Protein AF-A0A1V1UXA6-F1 (afdb_monomer)

Solvent-accessible surface area (backbone atoms only — not comparable to full-atom values): 14655 Å² total; per-residue (Å²): 125,79,45,78,56,68,68,83,85,65,60,64,72,60,31,70,76,49,92,52,63,76,61,77,41,7,24,35,46,28,16,33,85,71,21,47,59,61,47,56,49,36,28,54,44,43,54,40,43,72,92,30,54,44,79,90,59,69,39,27,75,93,53,35,89,83,46,57,65,42,41,30,62,91,54,29,15,43,30,42,29,48,43,47,63,46,74,66,50,54,65,57,46,68,67,33,32,44,34,37,32,36,41,61,68,71,60,34,32,56,44,44,35,52,45,64,36,12,76,36,41,45,37,87,97,50,52,72,69,48,69,53,81,62,53,51,67,56,47,39,50,38,36,44,68,17,38,91,100,77,43,74,24,41,48,57,46,45,38,30,29,46,58,65,44,61,90,74,78,53,47,82,40,50,41,65,56,53,52,52,29,62,76,38,57,89,38,71,67,22,50,49,51,53,45,52,55,31,48,61,52,66,40,85,81,57,94,64,46,63,62,33,41,55,61,24,54,40,58,93,75,30,52,82,32,75,92,61,48,52,62,44,80,90,61,68,73,75,96,65,73,52,72,69,54,49,52,50,43,45,68,69,35,67,63,50,50,55,75,75,72,46,133

Mean predicted aligned error: 3.26 Å

pLDDT: mean 95.36, std 4.71, range [70.38, 98.81]

Sequence (263 aa):
MAIISGIKDTLDAEVAKFDQTPLRQPVLLNSVPKGGTHLLRNIVRMFVPVDQHHDRDFVQAPNMHLHLDAFNPHEPKLAAAHLLFDDQAAANVRLTRHLILVRDPYDWVLARARFMVSDAFHQDNLEHLKSGLFSADVLINMMIFGIHAKSPSLLDIFTHNAAAWLGTGVHLVRYEDILKAIQTIDSVESEAYFGDLLAACGIDRPSNWKDRVLVGSDRKLSRTARENLQLPEGITLPAALSEQQRALVDFHAPGLRALLGYA

Radius of gyration: 18.26 Å; Cα contacts (8 Å, |Δi|>4): 438; chains: 1; bounding box: 44×41×48 Å

Structure (mmCIF, N/CA/C/O backbone):
data_AF-A0A1V1UXA6-F1
#
_entry.id   AF-A0A1V1UXA6-F1
#
loop_
_atom_site.group_PDB
_atom_site.id
_atom_site.type_symbol
_atom_site.label_atom_id
_atom_site.label_alt_id
_atom_site.label_comp_id
_atom_site.label_asym_id
_atom_site.label_entity_id
_atom_site.label_seq_id
_atom_site.pdbx_PDB_ins_code
_atom_site.Cartn_x
_atom_site.Cartn_y
_atom_site.Cartn_z
_atom_site.occupancy
_atom_site.B_iso_or_equiv
_atom_site.auth_seq_id
_atom_site.auth_comp_id
_atom_site.auth_asym_id
_atom_site.auth_atom_id
_atom_site.pdbx_PDB_model_num
ATOM 1 N N . MET A 1 1 ? 8.911 11.224 18.091 1.00 70.38 1 MET A N 1
ATOM 2 C CA . MET A 1 1 ? 9.097 10.554 16.782 1.00 70.38 1 MET A CA 1
ATOM 3 C C . MET A 1 1 ? 8.622 9.121 16.937 1.00 70.38 1 MET A C 1
ATOM 5 O O . MET A 1 1 ? 8.848 8.571 18.006 1.00 70.38 1 MET A O 1
ATOM 9 N N . ALA A 1 2 ? 7.932 8.545 15.953 1.00 82.06 2 ALA A N 1
ATOM 10 C CA . ALA A 1 2 ? 7.543 7.140 16.039 1.00 82.06 2 ALA A CA 1
ATOM 11 C C . ALA A 1 2 ? 8.761 6.232 15.807 1.00 82.06 2 ALA A C 1
ATOM 13 O O . ALA A 1 2 ? 9.578 6.519 14.934 1.00 82.06 2 ALA A O 1
ATOM 14 N N . ILE A 1 3 ? 8.870 5.143 16.564 1.00 84.75 3 ILE A N 1
ATOM 15 C CA . ILE A 1 3 ? 9.881 4.097 16.372 1.00 84.75 3 ILE A CA 1
ATOM 16 C C . ILE A 1 3 ? 9.159 2.832 15.918 1.00 84.75 3 ILE A C 1
ATOM 18 O O . ILE A 1 3 ? 8.175 2.424 16.533 1.00 84.75 3 ILE A O 1
ATOM 22 N N . ILE A 1 4 ? 9.647 2.216 14.840 1.00 83.25 4 ILE A N 1
ATOM 23 C CA . ILE A 1 4 ? 9.089 0.972 14.303 1.00 83.25 4 ILE A CA 1
ATOM 24 C C . ILE A 1 4 ? 10.119 -0.147 14.468 1.00 83.25 4 ILE A C 1
ATOM 26 O O . ILE A 1 4 ? 11.205 -0.091 13.884 1.00 83.25 4 ILE A O 1
ATOM 30 N N . SER A 1 5 ? 9.776 -1.159 15.262 1.00 83.69 5 SER A N 1
ATOM 31 C CA . SER A 1 5 ? 10.588 -2.352 15.527 1.00 83.69 5 SER A CA 1
ATOM 32 C C . SER A 1 5 ? 10.065 -3.569 14.732 1.00 83.69 5 SER A C 1
ATOM 34 O O . SER A 1 5 ? 9.074 -3.482 14.008 1.00 83.69 5 SER A O 1
ATOM 36 N N . GLY A 1 6 ? 10.805 -4.687 14.728 1.00 78.69 6 GLY A N 1
ATOM 37 C CA . GLY A 1 6 ? 10.477 -5.909 13.969 1.00 78.69 6 GLY A CA 1
ATOM 38 C C . GLY A 1 6 ? 11.656 -6.473 13.166 1.00 78.69 6 GLY A C 1
ATOM 39 O O . GLY A 1 6 ? 12.771 -5.961 13.279 1.00 78.69 6 GLY A O 1
ATOM 40 N N . ILE A 1 7 ? 11.387 -7.509 12.365 1.00 82.06 7 ILE A N 1
ATOM 41 C CA . ILE A 1 7 ? 12.395 -8.312 11.648 1.00 82.06 7 ILE A CA 1
ATOM 42 C C . ILE A 1 7 ? 13.278 -7.494 10.693 1.00 82.06 7 ILE A C 1
ATOM 44 O O . ILE A 1 7 ? 12.854 -6.478 10.138 1.00 82.06 7 ILE A O 1
ATOM 48 N N . LYS A 1 8 ? 14.515 -7.965 10.504 1.00 84.75 8 LYS A N 1
ATOM 49 C CA . LYS A 1 8 ? 15.481 -7.401 9.555 1.00 84.75 8 LYS A CA 1
ATOM 50 C C . LYS A 1 8 ? 15.045 -7.706 8.117 1.00 84.75 8 LYS A C 1
ATOM 52 O O . LYS A 1 8 ? 14.646 -8.829 7.832 1.00 84.75 8 LYS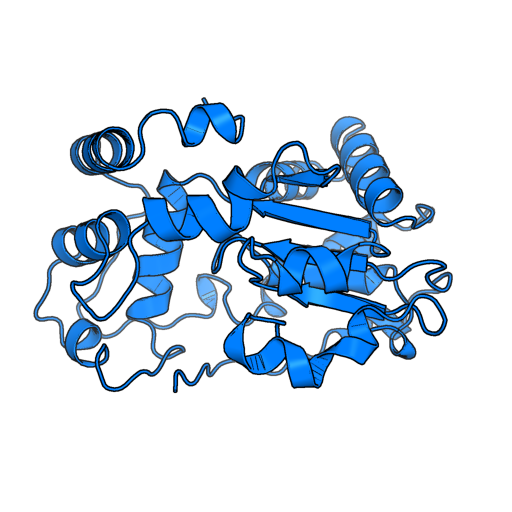 A O 1
ATOM 57 N N . ASP A 1 9 ? 15.167 -6.726 7.223 1.00 85.88 9 ASP A N 1
ATOM 58 C CA . ASP A 1 9 ? 14.991 -6.937 5.781 1.00 85.88 9 ASP A CA 1
ATOM 59 C C . ASP A 1 9 ? 16.181 -7.745 5.233 1.00 85.88 9 ASP A C 1
ATOM 61 O O . ASP A 1 9 ? 17.341 -7.369 5.421 1.00 85.88 9 ASP A O 1
ATOM 65 N N . THR A 1 10 ? 15.894 -8.887 4.608 1.00 89.94 10 THR A N 1
ATOM 66 C CA . THR A 1 10 ? 16.888 -9.797 4.014 1.00 89.94 10 THR A CA 1
ATOM 67 C C . THR A 1 10 ? 16.598 -10.096 2.543 1.00 89.94 10 THR A C 1
ATOM 69 O O . THR A 1 10 ? 17.192 -11.018 1.985 1.00 89.94 10 THR A O 1
ATOM 72 N N . LEU A 1 11 ? 15.672 -9.360 1.916 1.00 92.38 11 LEU A N 1
ATOM 73 C CA . LEU A 1 11 ? 15.175 -9.692 0.579 1.00 92.38 11 LEU A CA 1
ATOM 74 C C . LEU A 1 11 ? 16.252 -9.553 -0.509 1.00 92.38 11 LEU A C 1
ATOM 76 O O . LEU A 1 11 ? 16.203 -10.294 -1.483 1.00 92.38 11 LEU A O 1
ATOM 80 N N . ASP A 1 12 ? 17.254 -8.684 -0.339 1.00 93.69 12 ASP A N 1
ATOM 81 C CA . ASP A 1 12 ? 18.316 -8.473 -1.341 1.00 93.69 12 ASP A CA 1
ATOM 82 C C . ASP A 1 12 ? 19.058 -9.760 -1.714 1.00 93.69 12 ASP A C 1
ATOM 84 O O . ASP A 1 12 ? 19.431 -9.951 -2.869 1.00 93.69 12 ASP A O 1
ATOM 88 N N . ALA A 1 13 ? 19.230 -10.675 -0.754 1.00 92.94 13 ALA A N 1
ATOM 89 C CA . ALA A 1 13 ? 19.857 -11.970 -1.006 1.00 92.94 13 ALA A CA 1
ATOM 90 C C . ALA A 1 13 ? 19.015 -12.855 -1.940 1.00 92.94 13 ALA A C 1
ATOM 92 O O . ALA A 1 13 ? 19.567 -13.664 -2.682 1.00 92.94 13 ALA A O 1
ATOM 93 N N . GLU A 1 14 ? 17.690 -12.705 -1.914 1.00 94.88 14 GLU A N 1
ATOM 94 C CA . GLU A 1 14 ? 16.782 -13.375 -2.843 1.00 94.88 14 GLU A CA 1
ATOM 95 C C . GLU A 1 14 ? 16.735 -12.653 -4.190 1.00 94.88 14 GLU A C 1
ATOM 97 O O . GLU A 1 14 ? 16.779 -13.307 -5.228 1.00 94.88 14 GLU A O 1
ATOM 102 N N . VAL A 1 15 ? 16.713 -11.316 -4.188 1.00 94.69 15 VAL A N 1
ATOM 103 C CA . VAL A 1 15 ? 16.740 -10.492 -5.410 1.00 94.69 15 VAL A CA 1
ATOM 104 C C . VAL A 1 15 ? 17.981 -10.814 -6.241 1.00 94.69 15 VAL A C 1
ATOM 106 O O . VAL A 1 15 ? 17.862 -11.070 -7.436 1.00 94.69 15 VAL A O 1
ATOM 109 N N . ALA A 1 16 ? 19.158 -10.896 -5.617 1.00 94.06 16 ALA A N 1
ATOM 110 C CA . ALA A 1 16 ? 20.428 -11.152 -6.298 1.00 94.06 16 ALA A CA 1
ATOM 111 C C . ALA A 1 16 ? 20.510 -12.511 -7.028 1.00 94.06 16 ALA A C 1
ATOM 113 O O . ALA A 1 16 ? 21.445 -12.736 -7.793 1.00 94.06 16 ALA A O 1
ATOM 114 N N . LYS A 1 17 ? 19.552 -13.425 -6.809 1.00 95.19 17 LYS A N 1
ATOM 115 C CA . LYS A 1 17 ? 19.473 -14.719 -7.513 1.00 95.19 17 LYS A CA 1
ATOM 116 C C . LYS A 1 17 ? 18.845 -14.615 -8.900 1.00 95.19 17 LYS A C 1
ATOM 118 O O . LYS A 1 17 ? 18.842 -15.597 -9.639 1.00 95.19 17 LYS A O 1
ATOM 123 N N . PHE A 1 18 ? 18.271 -13.466 -9.234 1.00 95.75 18 PHE A N 1
ATOM 124 C CA . PHE A 1 18 ? 17.589 -13.249 -10.495 1.00 95.75 18 PHE A CA 1
ATOM 125 C C . PHE A 1 18 ? 18.322 -12.211 -11.341 1.00 95.75 18 PHE A C 1
ATOM 127 O O . PHE A 1 18 ? 18.840 -11.240 -10.806 1.00 95.75 18 PHE A O 1
ATOM 134 N N . ASP A 1 19 ? 18.278 -12.351 -12.665 1.00 93.81 19 ASP A N 1
ATOM 135 C CA . ASP A 1 19 ? 18.736 -11.290 -13.566 1.00 93.81 19 ASP A CA 1
ATOM 136 C C . ASP A 1 19 ? 17.692 -10.167 -13.622 1.00 93.81 19 ASP A C 1
ATOM 138 O O . ASP A 1 19 ? 16.499 -10.435 -13.812 1.00 93.81 19 ASP A O 1
ATOM 142 N N . GLN A 1 20 ? 18.098 -8.909 -13.461 1.00 95.50 20 GLN A N 1
ATOM 143 C CA . GLN A 1 20 ? 17.210 -7.752 -13.612 1.00 95.50 20 GLN A CA 1
ATOM 144 C C . GLN A 1 20 ? 17.684 -6.820 -14.722 1.00 95.50 20 GLN A C 1
ATOM 146 O O . GLN A 1 20 ? 18.875 -6.679 -14.987 1.00 95.50 20 GLN A O 1
ATOM 151 N N . THR A 1 21 ? 16.726 -6.143 -15.352 1.00 95.19 21 THR A N 1
ATOM 152 C CA . THR A 1 21 ? 17.019 -5.033 -16.261 1.00 95.19 21 THR A CA 1
ATOM 153 C C . THR A 1 21 ? 17.002 -3.730 -15.468 1.00 95.19 21 THR A C 1
ATOM 155 O O . THR A 1 21 ? 16.043 -3.506 -14.725 1.00 95.19 21 THR A O 1
ATOM 158 N N . PRO A 1 22 ? 18.014 -2.857 -15.619 1.00 97.56 22 PRO A N 1
ATOM 159 C CA . PRO A 1 22 ? 18.023 -1.583 -14.921 1.00 97.56 22 PRO A CA 1
ATOM 160 C C . PRO A 1 22 ? 16.819 -0.693 -15.244 1.00 97.56 22 PRO A C 1
ATOM 162 O O . PRO A 1 22 ? 16.385 -0.595 -16.397 1.00 97.56 22 PRO A O 1
ATOM 165 N N . LEU A 1 23 ? 16.319 0.007 -14.225 1.00 98.38 23 LEU A N 1
ATOM 166 C CA . LEU A 1 23 ? 15.275 1.017 -14.373 1.00 98.38 23 LEU A CA 1
ATOM 167 C C . LEU A 1 23 ? 15.754 2.158 -15.272 1.00 98.38 23 LEU A C 1
ATOM 169 O O . LEU A 1 23 ? 16.864 2.665 -15.119 1.00 98.38 23 LEU A O 1
ATOM 173 N N . ARG A 1 24 ? 14.871 2.601 -16.173 1.00 97.44 24 ARG A N 1
ATOM 174 C CA . ARG A 1 24 ? 15.104 3.748 -17.072 1.00 97.44 24 ARG A CA 1
ATOM 175 C C . ARG A 1 24 ? 14.536 5.060 -16.529 1.00 97.44 24 ARG A C 1
ATOM 177 O O . ARG A 1 24 ? 14.888 6.129 -17.012 1.00 97.44 24 ARG A O 1
ATOM 184 N N . GLN A 1 25 ? 13.626 4.970 -15.564 1.00 98.00 25 GLN A N 1
ATOM 185 C CA . GLN A 1 25 ? 12.989 6.089 -14.876 1.00 98.00 25 GLN A CA 1
ATOM 186 C C . GLN A 1 25 ? 12.798 5.706 -13.407 1.00 98.00 25 GLN A C 1
ATOM 188 O O . GLN A 1 25 ? 12.609 4.519 -13.127 1.00 98.00 25 GLN A O 1
ATOM 193 N N . PRO A 1 26 ? 12.849 6.664 -12.467 1.00 98.69 26 PRO A N 1
ATOM 194 C CA . PRO A 1 26 ? 12.578 6.364 -11.072 1.00 98.69 26 PRO A CA 1
ATOM 195 C C . PRO A 1 26 ? 11.161 5.815 -10.912 1.00 98.69 26 PRO A C 1
ATOM 197 O O . PRO A 1 26 ? 10.231 6.281 -11.576 1.00 98.69 26 PRO A O 1
ATOM 200 N N . VAL A 1 27 ? 10.994 4.853 -10.012 1.00 98.81 27 VAL A N 1
ATOM 201 C CA . VAL A 1 27 ? 9.701 4.243 -9.697 1.00 98.81 27 VAL A CA 1
ATOM 202 C C . VAL A 1 27 ? 9.353 4.579 -8.260 1.00 98.81 27 VAL A C 1
ATOM 204 O O . VAL A 1 27 ? 10.103 4.259 -7.338 1.00 98.81 27 VAL A O 1
ATOM 207 N N . LEU A 1 28 ? 8.197 5.206 -8.072 1.00 98.75 28 LEU A N 1
ATOM 208 C CA . LEU A 1 28 ? 7.661 5.547 -6.768 1.00 98.75 28 LEU A CA 1
ATOM 209 C C . LEU A 1 28 ? 6.449 4.676 -6.454 1.00 98.75 28 LEU A C 1
ATOM 211 O O . LEU A 1 28 ? 5.375 4.833 -7.036 1.00 98.75 28 LEU A O 1
ATOM 215 N N . LEU A 1 29 ? 6.615 3.809 -5.464 1.00 98.69 29 LEU A N 1
ATOM 216 C CA . LEU A 1 29 ? 5.541 3.048 -4.843 1.00 98.69 29 LEU A CA 1
ATOM 217 C C . LEU A 1 29 ? 4.987 3.858 -3.669 1.00 98.69 29 LEU A C 1
ATOM 219 O O . LEU A 1 29 ? 5.356 3.639 -2.509 1.00 98.69 29 LEU A O 1
ATOM 223 N N . ASN A 1 30 ? 4.136 4.840 -3.967 1.00 98.44 30 ASN A N 1
ATOM 224 C CA . ASN A 1 30 ? 3.436 5.583 -2.927 1.00 98.44 30 ASN A CA 1
ATOM 225 C C . ASN A 1 30 ? 2.258 4.757 -2.402 1.00 98.44 30 ASN A C 1
ATOM 227 O O . ASN A 1 30 ? 1.717 3.889 -3.087 1.00 98.44 30 ASN A O 1
ATOM 231 N N . SER A 1 31 ? 1.870 4.978 -1.154 1.00 98.25 31 SER A N 1
ATOM 232 C CA . SER A 1 31 ? 0.841 4.158 -0.529 1.00 98.25 31 SER A CA 1
ATOM 233 C C . SER A 1 31 ? 0.190 4.845 0.652 1.00 98.25 31 SER A C 1
ATOM 235 O O . SER A 1 31 ? 0.833 5.593 1.392 1.00 98.25 31 SER A O 1
ATOM 237 N N . VAL A 1 32 ? -1.067 4.496 0.902 1.00 97.94 32 VAL A N 1
ATOM 238 C CA . VAL A 1 32 ? -1.689 4.776 2.196 1.00 97.94 32 VAL A CA 1
ATOM 239 C C . VAL A 1 32 ? -0.915 4.004 3.280 1.00 97.94 32 VAL A C 1
ATOM 241 O O . VAL A 1 32 ? -0.688 2.800 3.113 1.00 97.94 32 VAL A O 1
ATOM 244 N N . PRO A 1 33 ? -0.497 4.628 4.402 1.00 95.25 33 PRO A N 1
ATOM 245 C CA . PRO A 1 33 ? 0.122 3.919 5.522 1.00 95.25 33 PRO A CA 1
ATOM 246 C C . PRO A 1 33 ? -0.688 2.695 5.934 1.00 95.25 33 PRO A C 1
ATOM 248 O O . PRO A 1 33 ? -1.880 2.812 6.166 1.00 95.25 33 PRO A O 1
ATOM 251 N N . LYS A 1 34 ? -0.060 1.516 6.042 1.00 94.56 34 LYS A N 1
ATOM 252 C CA . LYS A 1 34 ? -0.742 0.219 6.296 1.00 94.56 34 LYS A CA 1
ATOM 253 C C . LYS A 1 34 ? -1.627 -0.304 5.152 1.00 94.56 34 LYS A C 1
ATOM 255 O O . LYS A 1 34 ? -2.317 -1.306 5.328 1.00 94.56 34 LYS A O 1
ATOM 260 N N . GLY A 1 35 ? -1.514 0.280 3.961 1.00 94.81 35 GLY A N 1
ATOM 261 C CA . GLY A 1 35 ? -2.123 -0.213 2.723 1.00 94.81 35 GLY A CA 1
ATOM 262 C C . GLY A 1 35 ? -1.438 -1.444 2.115 1.00 94.81 35 GLY A C 1
ATOM 263 O O . GLY A 1 35 ? -1.916 -1.968 1.123 1.00 94.81 35 GLY A O 1
ATOM 264 N N . GLY A 1 36 ? -0.336 -1.932 2.699 1.00 94.81 36 GLY A N 1
ATOM 265 C CA . GLY A 1 36 ? 0.405 -3.095 2.189 1.00 94.81 36 GLY A CA 1
ATOM 266 C C . GLY A 1 36 ? 1.706 -2.753 1.462 1.00 94.81 36 GLY A C 1
ATOM 267 O O . GLY A 1 36 ? 2.171 -3.534 0.642 1.00 94.81 36 GLY A O 1
ATOM 268 N N . THR A 1 37 ? 2.321 -1.610 1.769 1.00 94.81 37 THR A N 1
ATOM 269 C CA . THR A 1 37 ? 3.545 -1.096 1.126 1.00 94.81 37 THR A CA 1
ATOM 270 C C . THR A 1 37 ? 4.670 -2.118 1.051 1.00 94.81 37 THR A C 1
ATOM 272 O O . THR A 1 37 ? 5.283 -2.254 0.002 1.00 94.81 37 THR A O 1
ATOM 275 N N . HIS A 1 38 ? 4.911 -2.880 2.126 1.00 94.19 38 HIS A N 1
ATOM 276 C CA . HIS A 1 38 ? 5.919 -3.944 2.123 1.00 94.19 38 HIS A CA 1
ATOM 277 C C . HIS A 1 38 ? 5.632 -5.023 1.075 1.00 94.19 38 HIS A C 1
ATOM 279 O O . HIS A 1 38 ? 6.565 -5.468 0.424 1.00 94.19 38 HIS A O 1
ATOM 285 N N . LEU A 1 39 ? 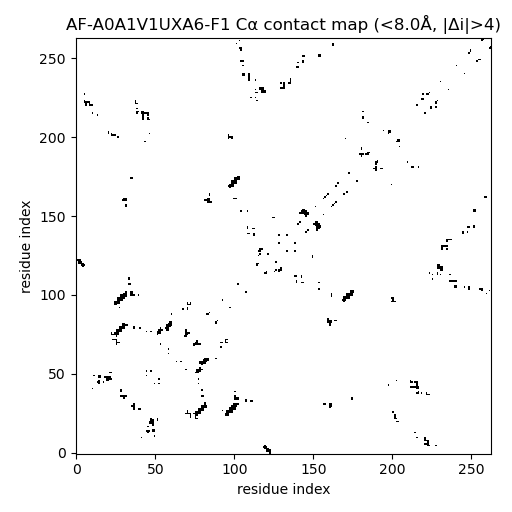4.367 -5.412 0.873 1.00 96.38 39 LEU A N 1
ATOM 286 C CA . LEU A 1 39 ? 4.001 -6.417 -0.128 1.00 96.38 39 LEU A CA 1
ATOM 287 C C . LEU A 1 39 ? 4.339 -5.921 -1.537 1.00 96.38 39 LEU A C 1
ATOM 289 O O . LEU A 1 39 ? 5.064 -6.589 -2.265 1.00 96.38 39 LEU A O 1
ATOM 293 N N . LEU A 1 40 ? 3.855 -4.729 -1.901 1.00 97.88 40 LEU A N 1
ATOM 294 C CA . LEU A 1 40 ? 4.114 -4.171 -3.228 1.00 97.88 40 LEU A CA 1
ATOM 295 C C . LEU A 1 40 ? 5.608 -3.888 -3.439 1.00 97.88 40 LEU A C 1
ATOM 297 O O . LEU A 1 40 ? 6.159 -4.280 -4.464 1.00 97.88 40 LEU A O 1
ATOM 301 N N . ARG A 1 41 ? 6.277 -3.268 -2.456 1.00 97.00 41 ARG A N 1
ATOM 302 C CA . ARG A 1 41 ? 7.723 -3.006 -2.501 1.00 97.00 41 ARG A CA 1
ATOM 303 C C . ARG A 1 41 ? 8.504 -4.293 -2.708 1.00 97.00 41 ARG A C 1
ATOM 305 O O . ARG A 1 41 ? 9.337 -4.338 -3.603 1.00 97.00 41 ARG A O 1
ATOM 312 N N . ASN A 1 42 ? 8.247 -5.322 -1.905 1.00 97.06 42 ASN A N 1
ATOM 313 C CA . ASN A 1 42 ? 9.004 -6.564 -1.984 1.00 97.06 42 ASN A CA 1
ATOM 314 C C . ASN A 1 42 ? 8.770 -7.277 -3.317 1.00 97.06 42 ASN A C 1
ATOM 316 O O . ASN A 1 42 ? 9.740 -7.721 -3.916 1.00 97.06 42 ASN A O 1
ATOM 320 N N . ILE A 1 43 ? 7.535 -7.306 -3.834 1.00 98.31 43 ILE A N 1
ATOM 321 C CA . ILE A 1 43 ? 7.264 -7.840 -5.177 1.00 98.31 43 ILE A CA 1
ATOM 322 C C . ILE A 1 43 ? 8.075 -7.085 -6.236 1.00 98.31 43 ILE A C 1
ATOM 324 O O . ILE A 1 43 ? 8.801 -7.719 -6.994 1.00 98.31 43 ILE A O 1
ATOM 328 N N . VAL A 1 44 ? 7.999 -5.751 -6.284 1.00 98.44 44 VAL A N 1
ATOM 329 C CA . VAL A 1 44 ? 8.671 -4.958 -7.333 1.00 98.44 44 VAL A CA 1
ATOM 330 C C . VAL A 1 44 ? 10.199 -5.020 -7.206 1.00 98.44 44 VAL A C 1
ATOM 332 O O . VAL A 1 44 ? 10.886 -5.087 -8.225 1.00 98.44 44 VAL A O 1
ATOM 335 N N . ARG A 1 45 ? 10.746 -5.096 -5.984 1.00 97.56 45 ARG A N 1
ATOM 336 C CA . ARG A 1 45 ? 12.189 -5.292 -5.739 1.00 97.56 45 ARG A CA 1
ATOM 337 C C . ARG A 1 45 ? 12.743 -6.535 -6.430 1.00 97.56 45 ARG A C 1
ATOM 339 O O . ARG A 1 45 ? 13.873 -6.493 -6.898 1.00 97.56 45 ARG A O 1
ATOM 346 N N . MET A 1 46 ? 11.952 -7.599 -6.587 1.00 98.12 46 MET A N 1
ATOM 347 C CA . MET A 1 46 ? 12.386 -8.817 -7.291 1.00 98.12 46 MET A CA 1
ATOM 348 C C . MET A 1 46 ? 12.670 -8.606 -8.788 1.00 98.12 46 MET A C 1
ATOM 350 O O . MET A 1 46 ? 13.260 -9.475 -9.437 1.00 98.12 46 MET A O 1
ATOM 354 N N . PHE A 1 47 ? 12.262 -7.465 -9.347 1.00 98.38 47 PHE A N 1
ATOM 355 C CA . PHE A 1 47 ? 12.431 -7.112 -10.756 1.00 98.38 47 PHE A CA 1
ATOM 356 C C . PHE A 1 47 ? 13.418 -5.963 -10.992 1.00 98.38 47 PHE A C 1
ATOM 358 O O . PHE A 1 47 ? 13.702 -5.648 -12.144 1.00 98.38 47 PHE A O 1
ATOM 365 N N . VAL A 1 48 ? 13.954 -5.358 -9.930 1.00 98.19 48 VAL A N 1
ATOM 366 C CA . VAL A 1 48 ? 14.865 -4.207 -10.003 1.00 98.19 48 VAL A CA 1
ATOM 367 C C . VAL A 1 48 ? 16.238 -4.603 -9.447 1.00 98.19 48 VAL A C 1
ATOM 369 O O . VAL A 1 48 ? 16.272 -5.263 -8.408 1.00 98.19 48 VAL A O 1
ATOM 372 N N . PRO A 1 49 ? 17.361 -4.219 -10.085 1.00 97.38 49 PRO A N 1
ATOM 373 C CA . PRO A 1 49 ? 18.695 -4.438 -9.525 1.00 97.38 49 PRO A CA 1
ATOM 374 C C . PRO A 1 49 ? 18.838 -3.879 -8.102 1.00 97.38 49 PRO A C 1
ATOM 376 O O . PRO A 1 49 ? 18.320 -2.804 -7.801 1.00 97.38 49 PRO A O 1
ATOM 379 N N . VAL A 1 50 ? 19.559 -4.591 -7.230 1.00 96.88 50 VAL A N 1
ATOM 380 C CA . VAL A 1 50 ? 19.726 -4.219 -5.808 1.00 96.88 50 VAL A CA 1
ATOM 381 C C . VAL A 1 50 ? 20.335 -2.819 -5.641 1.00 96.88 50 VAL A C 1
ATOM 383 O O . VAL A 1 50 ? 19.923 -2.056 -4.773 1.00 96.88 50 VAL A O 1
ATOM 386 N N . ASP A 1 51 ? 21.272 -2.427 -6.503 1.00 96.50 51 ASP A N 1
ATOM 387 C CA . ASP A 1 51 ? 21.914 -1.104 -6.486 1.00 96.50 51 ASP A CA 1
ATOM 388 C C . ASP A 1 51 ? 20.974 0.053 -6.884 1.00 96.50 51 ASP A C 1
ATOM 390 O O . ASP A 1 51 ? 21.282 1.229 -6.649 1.00 96.50 51 ASP A O 1
ATOM 394 N N . GLN A 1 52 ? 19.802 -0.265 -7.442 1.00 97.81 52 GLN A N 1
ATOM 395 C CA . GLN A 1 52 ? 18.731 0.684 -7.737 1.00 97.81 52 GLN A CA 1
ATOM 396 C C . GLN A 1 52 ? 17.621 0.703 -6.676 1.00 97.81 52 GLN A C 1
ATOM 398 O O . GLN A 1 52 ? 16.631 1.412 -6.853 1.00 97.81 52 GLN A O 1
ATOM 403 N N . HIS A 1 53 ? 17.748 -0.021 -5.561 1.00 97.69 53 HIS A N 1
ATOM 404 C CA . HIS A 1 53 ? 16.782 0.070 -4.461 1.00 97.69 53 HIS A CA 1
ATOM 405 C C . HIS A 1 53 ? 17.100 1.272 -3.563 1.00 97.69 53 HIS A C 1
ATOM 407 O O . HIS A 1 53 ? 18.235 1.473 -3.130 1.00 97.69 53 HIS A O 1
ATOM 413 N N . HIS A 1 54 ? 16.088 2.085 -3.259 1.00 97.00 54 HIS A N 1
ATOM 414 C CA . HIS A 1 54 ? 16.180 3.138 -2.249 1.00 97.00 54 HIS A CA 1
ATOM 415 C C . HIS A 1 54 ? 15.612 2.638 -0.919 1.00 97.00 54 HIS A C 1
ATOM 417 O O . HIS A 1 54 ? 14.428 2.801 -0.624 1.00 97.00 54 HIS A O 1
ATOM 423 N N . ASP A 1 55 ? 16.481 2.037 -0.108 1.00 90.62 55 ASP A N 1
ATOM 424 C CA . ASP A 1 55 ? 16.083 1.276 1.085 1.00 90.62 55 ASP A CA 1
ATOM 425 C C . ASP A 1 55 ? 16.365 1.984 2.418 1.00 90.62 55 ASP A C 1
ATOM 427 O O . ASP A 1 55 ? 16.240 1.384 3.486 1.00 90.62 55 ASP A O 1
ATOM 431 N N . ARG A 1 56 ? 16.732 3.275 2.379 1.00 89.69 56 ARG A N 1
ATOM 432 C CA . ARG A 1 56 ? 17.067 4.046 3.591 1.00 89.69 56 ARG A CA 1
ATOM 433 C C . ARG A 1 56 ? 15.867 4.216 4.527 1.00 89.69 56 ARG A C 1
ATOM 435 O O . ARG A 1 56 ? 16.014 4.034 5.730 1.00 89.69 56 ARG A O 1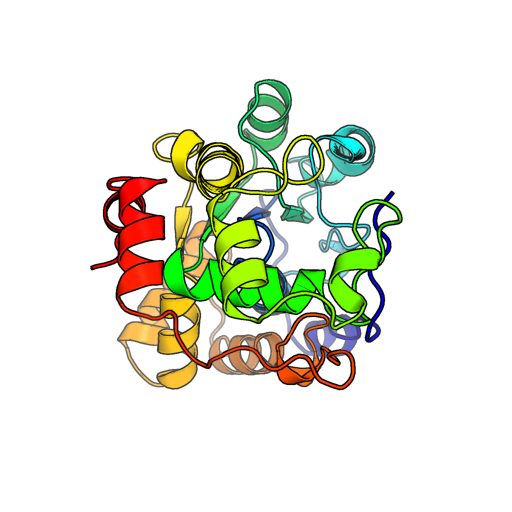
ATOM 442 N N . ASP A 1 57 ? 14.713 4.595 3.980 1.00 90.12 57 ASP A N 1
ATOM 443 C CA . ASP A 1 57 ? 13.445 4.752 4.702 1.00 90.12 57 ASP A CA 1
ATOM 444 C C . ASP A 1 57 ? 12.284 4.861 3.696 1.00 90.12 57 ASP A C 1
ATOM 446 O O . ASP A 1 57 ? 12.502 5.096 2.502 1.00 90.12 57 ASP A O 1
ATOM 450 N N . PHE A 1 58 ? 11.045 4.756 4.176 1.00 94.06 58 PHE A N 1
ATOM 451 C CA . PHE A 1 58 ? 9.891 5.219 3.414 1.00 94.06 58 PHE A CA 1
ATOM 452 C C . PHE A 1 58 ? 9.883 6.744 3.346 1.00 94.06 58 PHE A C 1
ATOM 454 O O . PHE A 1 58 ? 9.928 7.433 4.371 1.00 94.06 58 PHE A O 1
ATOM 461 N N . VAL A 1 59 ? 9.766 7.271 2.128 1.00 96.88 59 VAL A N 1
ATOM 462 C CA . VAL A 1 59 ? 9.720 8.716 1.904 1.00 96.88 59 VAL A CA 1
ATOM 463 C C . VAL A 1 59 ? 8.374 9.272 2.373 1.00 96.88 59 VAL A C 1
ATOM 465 O O . VAL A 1 59 ? 7.305 8.766 2.026 1.00 96.88 59 VAL A O 1
ATOM 468 N N . GLN A 1 60 ? 8.426 10.312 3.191 1.00 95.81 60 GLN A N 1
ATOM 469 C CA . GLN A 1 60 ? 7.304 10.983 3.839 1.00 95.81 60 GLN A CA 1
ATOM 470 C C . GLN A 1 60 ? 7.547 12.493 3.814 1.00 95.81 60 GLN A C 1
ATOM 472 O O . GLN A 1 60 ? 8.688 12.938 3.715 1.00 95.81 60 GLN A O 1
ATOM 477 N N . ALA A 1 61 ? 6.498 13.303 3.967 1.00 93.75 61 ALA A N 1
ATOM 478 C CA . ALA A 1 61 ? 6.646 14.761 3.948 1.00 93.75 61 ALA A CA 1
ATOM 479 C C . ALA A 1 61 ? 7.742 15.284 4.917 1.00 93.75 61 ALA A C 1
ATOM 481 O O . ALA A 1 61 ? 8.580 16.074 4.480 1.00 93.75 61 ALA A O 1
ATOM 482 N N . PRO A 1 62 ? 7.861 14.797 6.175 1.00 93.31 62 PRO A N 1
ATOM 483 C CA . PRO A 1 62 ? 8.887 15.294 7.098 1.00 93.31 62 PRO A CA 1
ATOM 484 C C . PRO A 1 62 ? 10.335 14.945 6.714 1.00 93.31 62 PRO A C 1
ATOM 486 O O . PRO A 1 62 ? 11.246 15.689 7.072 1.00 93.31 62 PRO A O 1
ATOM 489 N N . ASN A 1 63 ? 10.570 13.827 6.014 1.00 95.12 63 ASN A N 1
ATOM 490 C CA . ASN A 1 63 ? 11.917 13.350 5.665 1.00 95.12 63 ASN A CA 1
ATOM 491 C C . ASN A 1 63 ? 12.252 13.496 4.167 1.00 95.12 63 ASN A C 1
ATOM 493 O O . ASN A 1 63 ? 13.378 13.208 3.777 1.00 95.12 63 ASN A O 1
ATOM 497 N N . MET A 1 64 ? 11.328 13.980 3.326 1.00 95.69 64 MET A N 1
ATOM 498 C CA . MET A 1 64 ? 11.484 14.019 1.862 1.00 95.69 64 MET A CA 1
ATOM 499 C C . MET A 1 64 ? 12.765 14.722 1.394 1.00 95.69 64 MET A C 1
ATOM 501 O O . MET A 1 64 ? 13.415 14.259 0.460 1.00 95.69 64 MET A O 1
ATOM 505 N N . HIS A 1 65 ? 13.170 15.797 2.073 1.00 95.00 65 HIS A N 1
ATOM 506 C CA . HIS A 1 65 ? 14.399 16.536 1.771 1.00 95.00 65 HIS A CA 1
ATOM 507 C C . HIS A 1 65 ? 15.682 15.682 1.876 1.00 95.00 65 HIS A C 1
ATOM 509 O O . HIS A 1 65 ? 16.685 16.020 1.255 1.00 95.00 65 HIS A O 1
ATOM 515 N N . LEU A 1 66 ? 15.650 14.565 2.612 1.00 96.75 66 LEU A N 1
ATOM 516 C CA . LEU A 1 66 ? 16.757 13.606 2.756 1.00 96.75 66 LEU A CA 1
ATOM 517 C C . LEU A 1 66 ? 16.763 12.512 1.669 1.00 96.75 66 LEU A C 1
ATOM 519 O O . LEU A 1 66 ? 17.652 11.653 1.651 1.00 96.75 66 LEU A O 1
ATOM 523 N N . HIS A 1 67 ? 15.751 12.502 0.797 1.00 97.25 67 HIS A N 1
ATOM 524 C CA . HIS A 1 67 ? 15.484 11.423 -0.159 1.00 97.25 67 HIS A CA 1
ATOM 525 C C . HIS A 1 67 ? 15.227 11.925 -1.588 1.00 97.25 67 HIS A C 1
ATOM 527 O O . HIS A 1 67 ? 14.673 11.193 -2.401 1.00 97.25 67 HIS A O 1
ATOM 533 N N . LEU A 1 68 ? 15.611 13.163 -1.918 1.00 96.62 68 LEU A N 1
ATOM 534 C CA . LEU A 1 68 ? 15.404 13.725 -3.262 1.00 96.62 68 LEU A CA 1
ATOM 535 C C . LEU A 1 68 ? 16.171 12.962 -4.357 1.00 96.62 68 LEU A C 1
ATOM 537 O O . LEU A 1 68 ? 15.738 12.939 -5.508 1.00 96.62 68 LEU A O 1
ATOM 541 N N . ASP A 1 69 ? 17.274 12.302 -3.999 1.00 96.81 69 ASP A N 1
ATOM 542 C CA . ASP A 1 69 ? 18.034 11.407 -4.876 1.00 96.81 69 ASP A CA 1
ATOM 543 C C . ASP A 1 69 ? 17.195 10.226 -5.382 1.00 96.81 69 ASP A C 1
ATOM 545 O O . ASP A 1 69 ? 17.377 9.797 -6.519 1.00 96.81 69 ASP A O 1
ATOM 549 N N . ALA A 1 70 ? 16.208 9.769 -4.605 1.00 97.31 70 ALA A N 1
ATOM 550 C CA . ALA A 1 70 ? 15.305 8.688 -4.997 1.00 97.31 70 ALA A CA 1
ATOM 551 C C . ALA A 1 70 ? 14.440 9.023 -6.229 1.00 97.31 70 ALA A C 1
ATOM 553 O O . ALA A 1 70 ? 13.896 8.124 -6.870 1.00 97.31 70 ALA A O 1
ATOM 554 N N . PHE A 1 71 ? 14.304 10.312 -6.562 1.00 97.56 71 PHE A N 1
ATOM 555 C CA . PHE A 1 71 ? 13.489 10.813 -7.672 1.00 97.56 71 PHE A CA 1
ATOM 556 C C . PHE A 1 71 ? 14.329 11.337 -8.845 1.00 97.56 71 PHE A C 1
ATOM 558 O O . PHE A 1 71 ? 13.784 11.905 -9.794 1.00 97.56 71 PHE A O 1
ATOM 565 N N . ASN A 1 72 ? 15.653 11.161 -8.800 1.00 97.56 72 ASN A N 1
ATOM 566 C CA . ASN A 1 72 ? 16.562 11.663 -9.823 1.00 97.56 72 ASN A CA 1
ATOM 567 C C . ASN A 1 72 ? 16.447 10.848 -11.130 1.00 97.56 72 ASN A C 1
ATOM 569 O O . ASN A 1 72 ? 16.814 9.673 -11.146 1.00 97.56 72 ASN A O 1
ATOM 573 N N . PRO A 1 73 ? 16.020 11.440 -12.263 1.00 97.38 73 PRO A N 1
ATOM 574 C CA . PRO A 1 73 ? 15.903 10.714 -13.530 1.00 97.38 73 PRO A CA 1
ATOM 575 C C . PRO A 1 73 ? 17.249 10.256 -14.110 1.00 97.38 73 PRO A C 1
ATOM 57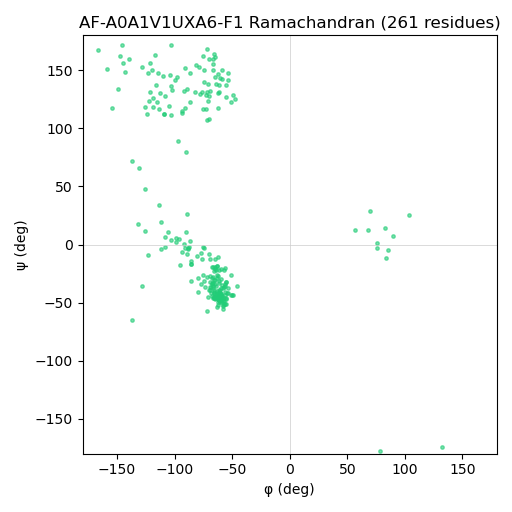7 O O . PRO A 1 73 ? 17.268 9.365 -14.955 1.00 97.38 73 PRO A O 1
ATOM 580 N N . HIS A 1 74 ? 18.365 10.851 -13.680 1.00 97.62 74 HIS A N 1
ATOM 581 C CA . HIS A 1 74 ? 19.709 10.469 -14.123 1.00 97.62 74 HIS A CA 1
ATOM 582 C C . HIS A 1 74 ? 20.302 9.310 -13.317 1.00 97.62 74 HIS A C 1
ATOM 584 O O . HIS A 1 74 ? 21.277 8.707 -13.755 1.00 97.62 74 HIS A O 1
ATOM 590 N N . GLU A 1 75 ? 19.703 8.980 -12.172 1.00 97.69 75 GLU A N 1
ATOM 591 C CA . GLU A 1 75 ? 20.059 7.814 -11.369 1.00 97.69 75 GLU A CA 1
ATOM 592 C C . GLU A 1 75 ? 18.778 7.115 -10.881 1.00 97.69 75 GLU A C 1
ATOM 594 O O . GLU A 1 75 ? 18.420 7.220 -9.708 1.00 97.69 75 GLU A O 1
ATOM 599 N N . PRO A 1 76 ? 18.037 6.433 -11.776 1.00 98.31 76 PRO A N 1
ATOM 600 C CA . PRO A 1 76 ? 16.751 5.839 -11.435 1.00 98.31 76 PRO A CA 1
ATOM 601 C C . PRO A 1 76 ? 16.830 4.880 -10.247 1.00 98.31 76 PRO A C 1
ATOM 603 O O . PRO A 1 76 ? 17.606 3.919 -10.269 1.00 98.31 76 PRO A O 1
ATOM 606 N N . LYS A 1 77 ? 15.980 5.118 -9.244 1.00 98.62 77 LYS A N 1
ATOM 607 C CA . LYS A 1 77 ? 15.786 4.237 -8.090 1.00 98.62 77 LYS A CA 1
ATOM 608 C C . LYS A 1 77 ? 14.336 3.766 -7.980 1.00 98.62 77 LYS A C 1
ATOM 610 O O . LYS A 1 77 ? 13.410 4.430 -8.449 1.00 98.62 77 LYS A O 1
ATOM 615 N N . LEU A 1 78 ? 14.151 2.630 -7.318 1.00 98.69 78 LEU A N 1
ATOM 616 C CA . LEU A 1 78 ? 12.878 2.168 -6.783 1.00 98.69 78 LEU A CA 1
ATOM 617 C C . LEU A 1 78 ? 12.736 2.669 -5.345 1.00 98.69 78 LEU A C 1
ATOM 619 O O . LEU A 1 78 ? 13.512 2.268 -4.481 1.00 98.69 78 LEU A O 1
ATOM 623 N N . ALA A 1 79 ? 11.726 3.491 -5.079 1.00 98.31 79 ALA A N 1
ATOM 624 C CA . ALA A 1 79 ? 11.449 4.022 -3.750 1.00 98.31 79 ALA A CA 1
ATOM 625 C C . ALA A 1 79 ? 10.030 3.687 -3.293 1.00 98.31 79 ALA A C 1
ATOM 627 O O . ALA A 1 79 ? 9.092 3.638 -4.089 1.00 98.31 79 ALA A O 1
ATOM 628 N N . ALA A 1 80 ? 9.864 3.497 -1.986 1.00 97.94 80 ALA A N 1
ATOM 629 C CA . ALA A 1 80 ? 8.562 3.357 -1.349 1.00 97.94 80 ALA A CA 1
ATOM 630 C C . ALA A 1 80 ? 8.257 4.582 -0.485 1.00 97.94 80 ALA A C 1
ATOM 632 O O . ALA A 1 80 ? 9.155 5.166 0.125 1.00 97.94 80 ALA A O 1
ATOM 633 N N . ALA A 1 81 ? 6.985 4.972 -0.435 1.00 97.81 81 ALA A N 1
ATOM 634 C CA . ALA A 1 81 ? 6.578 6.209 0.211 1.00 97.81 81 ALA A CA 1
ATOM 635 C C . ALA A 1 81 ? 5.187 6.151 0.854 1.00 97.81 81 ALA A C 1
ATOM 637 O O . ALA A 1 81 ? 4.337 5.316 0.522 1.00 97.81 81 ALA A O 1
ATOM 638 N N . HIS A 1 82 ? 4.977 7.114 1.750 1.00 97.56 82 HIS A N 1
ATOM 639 C CA . HIS A 1 82 ? 3.683 7.557 2.264 1.00 97.56 82 HIS A CA 1
ATOM 640 C C . HIS A 1 82 ? 3.547 9.072 2.070 1.00 97.56 82 HIS A C 1
ATOM 642 O O . HIS A 1 82 ? 3.218 9.812 3.001 1.00 97.56 82 HIS A O 1
ATOM 648 N N . LEU A 1 83 ? 3.865 9.549 0.866 1.00 97.56 83 LEU A N 1
ATOM 649 C CA . LEU A 1 83 ? 3.792 10.963 0.529 1.00 97.56 83 LEU A CA 1
ATOM 650 C C . LEU A 1 83 ? 2.337 11.422 0.484 1.00 97.56 83 LEU A C 1
ATOM 652 O O . LEU A 1 83 ? 1.472 10.786 -0.130 1.00 97.56 83 LEU A O 1
ATOM 656 N N . LEU A 1 84 ? 2.101 12.543 1.155 1.00 97.81 84 LEU A N 1
ATOM 657 C CA . LEU A 1 84 ? 0.874 13.310 1.046 1.00 97.81 84 LEU A CA 1
ATOM 658 C C . LEU A 1 84 ? 0.883 14.049 -0.293 1.00 97.81 84 LEU A C 1
ATOM 660 O O . LEU A 1 84 ? 1.944 14.386 -0.812 1.00 97.81 84 LEU A O 1
ATOM 664 N N . PHE A 1 85 ? -0.295 14.290 -0.852 1.00 98.12 85 PHE A N 1
ATOM 665 C CA . PHE A 1 85 ? -0.458 15.237 -1.939 1.00 98.12 85 PHE A CA 1
ATOM 666 C C . PHE A 1 85 ? -0.261 16.647 -1.384 1.00 98.12 85 PHE A C 1
ATOM 668 O O . PHE A 1 85 ? -1.109 17.158 -0.648 1.00 98.12 85 PHE A O 1
ATOM 675 N N . ASP A 1 86 ? 0.865 17.246 -1.743 1.00 96.31 86 ASP A N 1
ATOM 676 C CA . ASP A 1 86 ? 1.210 18.640 -1.505 1.00 96.31 86 ASP A CA 1
ATOM 677 C C . ASP A 1 86 ? 2.056 19.168 -2.677 1.00 96.31 86 ASP A C 1
ATOM 679 O O . ASP A 1 86 ? 2.426 18.424 -3.594 1.00 96.31 86 ASP A O 1
ATOM 683 N N . ASP A 1 87 ? 2.312 20.472 -2.684 1.00 96.50 87 ASP A N 1
ATOM 684 C CA . ASP A 1 87 ? 3.035 21.166 -3.748 1.00 96.50 87 ASP A CA 1
ATOM 685 C C . ASP A 1 87 ? 4.467 20.639 -3.929 1.00 96.50 87 ASP A C 1
ATOM 687 O O . ASP A 1 87 ? 4.915 20.422 -5.060 1.00 96.50 87 ASP A O 1
ATOM 691 N N . GLN A 1 88 ? 5.172 20.378 -2.828 1.00 96.38 88 GLN A N 1
ATOM 692 C CA . GLN A 1 88 ? 6.544 19.880 -2.863 1.00 96.38 88 GLN A CA 1
ATOM 693 C C . GLN A 1 88 ? 6.606 18.431 -3.343 1.00 96.38 88 GLN A C 1
ATOM 695 O O . GLN A 1 88 ? 7.430 18.100 -4.198 1.00 96.38 88 GLN A O 1
ATOM 700 N N . ALA A 1 89 ? 5.734 17.567 -2.829 1.00 97.56 89 ALA A N 1
ATOM 701 C CA . ALA A 1 89 ? 5.637 16.175 -3.234 1.00 97.56 89 ALA A CA 1
ATOM 702 C C . ALA A 1 89 ? 5.327 16.090 -4.730 1.00 97.56 89 ALA A C 1
ATOM 704 O O . ALA A 1 89 ? 6.064 15.429 -5.461 1.00 97.56 89 ALA A O 1
ATOM 705 N N . ALA A 1 90 ? 4.315 16.822 -5.209 1.00 97.38 90 ALA A N 1
ATOM 706 C CA . ALA A 1 90 ? 3.951 16.845 -6.623 1.00 97.38 90 ALA A CA 1
ATOM 707 C C . ALA A 1 90 ? 5.110 17.327 -7.516 1.00 97.38 90 ALA A C 1
ATOM 709 O O . ALA A 1 90 ? 5.394 16.715 -8.549 1.00 97.38 90 ALA A O 1
ATOM 710 N N . ALA A 1 91 ? 5.831 18.377 -7.109 1.00 97.38 91 ALA A N 1
ATOM 711 C CA . ALA A 1 91 ? 6.978 18.886 -7.859 1.00 97.38 91 ALA A CA 1
ATOM 712 C C . ALA A 1 91 ? 8.153 17.892 -7.904 1.00 97.38 91 ALA A C 1
ATOM 714 O O . ALA A 1 91 ? 8.781 17.715 -8.957 1.00 97.38 91 ALA A O 1
ATOM 715 N N . ASN A 1 92 ? 8.449 17.235 -6.781 1.00 97.62 92 ASN A N 1
ATOM 716 C CA . ASN A 1 92 ? 9.598 16.340 -6.645 1.00 97.62 92 ASN A CA 1
ATOM 717 C C . ASN A 1 92 ? 9.399 15.012 -7.382 1.00 97.62 92 ASN A C 1
ATOM 719 O O . ASN A 1 92 ? 10.343 14.509 -7.988 1.00 97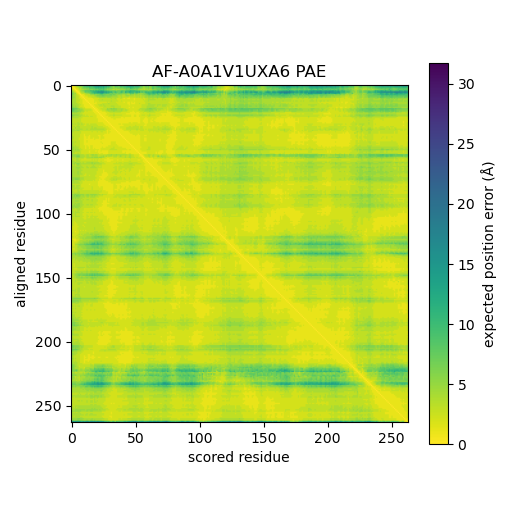.62 92 ASN A O 1
ATOM 723 N N . VAL A 1 93 ? 8.176 14.472 -7.398 1.00 97.56 93 VAL A N 1
ATOM 724 C CA . VAL A 1 93 ? 7.901 13.149 -7.988 1.00 97.56 93 VAL A CA 1
ATOM 725 C C . VAL A 1 93 ? 7.491 13.204 -9.465 1.00 97.56 93 VAL A C 1
ATOM 727 O O . VAL A 1 93 ? 7.263 12.162 -10.077 1.00 97.56 93 VAL A O 1
ATOM 730 N N . ARG A 1 94 ? 7.435 14.399 -10.075 1.00 96.56 94 ARG A N 1
ATOM 731 C CA . ARG A 1 94 ? 6.886 14.638 -11.428 1.00 96.56 94 ARG A CA 1
ATOM 732 C C . ARG A 1 94 ? 7.523 13.826 -12.566 1.00 96.56 94 ARG A C 1
ATOM 734 O O . ARG A 1 94 ? 6.931 13.708 -13.631 1.00 96.56 94 ARG A O 1
ATOM 741 N N . LEU A 1 95 ? 8.750 13.334 -12.377 1.00 97.25 95 LEU A N 1
ATOM 742 C CA . LEU A 1 95 ? 9.484 12.532 -13.369 1.00 97.25 95 LEU A CA 1
ATOM 743 C C . LEU A 1 95 ? 9.496 11.033 -13.038 1.00 97.25 95 LEU A C 1
ATOM 745 O O . LEU A 1 95 ? 10.153 10.256 -13.732 1.00 97.25 95 LEU A O 1
ATOM 749 N N . THR A 1 96 ? 8.801 10.630 -11.977 1.00 98.25 96 THR A N 1
ATOM 750 C CA . THR A 1 96 ? 8.734 9.237 -11.536 1.00 98.25 96 THR A CA 1
ATOM 751 C C . THR A 1 96 ? 7.555 8.510 -12.172 1.00 98.25 96 THR A C 1
ATOM 753 O O . THR A 1 96 ? 6.515 9.100 -12.469 1.00 98.25 96 THR A O 1
ATOM 756 N N . ARG A 1 97 ? 7.694 7.197 -12.344 1.00 98.62 97 ARG A N 1
ATOM 757 C CA . ARG A 1 97 ? 6.551 6.299 -12.507 1.00 98.62 97 ARG A CA 1
ATOM 758 C C . ARG A 1 97 ? 5.858 6.187 -11.157 1.00 98.62 97 ARG A C 1
ATOM 760 O O . ARG A 1 97 ? 6.399 5.578 -10.237 1.00 98.62 97 ARG A O 1
ATOM 767 N N . HIS A 1 98 ? 4.696 6.819 -11.033 1.00 98.62 98 HIS A N 1
ATOM 768 C CA . HIS A 1 98 ? 4.019 6.989 -9.752 1.00 98.62 98 HIS A CA 1
ATOM 769 C C . HIS A 1 98 ? 2.852 6.015 -9.610 1.00 98.62 98 HIS A C 1
ATOM 771 O O . HIS A 1 98 ? 1.831 6.128 -10.290 1.00 98.62 98 HIS A O 1
ATOM 777 N N . LEU A 1 99 ? 3.012 5.057 -8.701 1.00 98.81 99 LEU A N 1
ATOM 778 C CA . LEU A 1 99 ? 1.972 4.119 -8.306 1.00 98.81 99 LEU A CA 1
ATOM 779 C C . LEU A 1 99 ? 1.417 4.513 -6.938 1.00 98.81 99 LEU A C 1
ATOM 781 O O . LEU A 1 99 ? 2.160 4.986 -6.073 1.00 98.81 99 LEU A O 1
ATOM 785 N N . ILE A 1 100 ? 0.121 4.282 -6.734 1.00 98.50 100 ILE A N 1
ATOM 786 C CA . ILE A 1 100 ? -0.544 4.490 -5.447 1.00 98.50 100 ILE A CA 1
ATOM 787 C C . ILE A 1 100 ? -1.222 3.211 -5.006 1.00 98.50 100 ILE A C 1
ATOM 789 O O . ILE A 1 100 ? -2.215 2.789 -5.591 1.00 98.50 100 ILE A O 1
ATOM 793 N N . LEU A 1 101 ? -0.700 2.627 -3.933 1.00 98.75 101 LEU A N 1
ATOM 794 C CA . LEU A 1 101 ? -1.303 1.486 -3.270 1.00 98.75 101 LEU A CA 1
ATOM 795 C C . LEU A 1 101 ? -2.330 1.934 -2.231 1.00 98.75 101 LEU A C 1
ATOM 797 O O . LEU A 1 101 ? -2.006 2.624 -1.255 1.00 98.75 101 LEU A O 1
ATOM 801 N N . VAL A 1 102 ? -3.552 1.446 -2.402 1.00 98.69 102 VAL A N 1
ATOM 802 C CA . VAL A 1 102 ? -4.639 1.551 -1.431 1.00 98.69 102 VAL A CA 1
ATOM 803 C C . VAL A 1 102 ? -5.059 0.168 -0.948 1.00 98.69 102 VAL A C 1
ATOM 805 O O . VAL A 1 102 ? -4.762 -0.850 -1.565 1.00 98.69 102 VAL A O 1
ATOM 808 N N . ARG A 1 103 ? -5.781 0.144 0.164 1.00 98.38 103 ARG A N 1
ATOM 809 C CA . ARG A 1 103 ? -6.431 -1.037 0.736 1.00 98.38 103 ARG A CA 1
ATOM 810 C C . ARG A 1 103 ? -7.889 -0.689 0.995 1.00 98.38 103 ARG A C 1
ATOM 812 O O . ARG A 1 103 ? -8.152 0.499 1.214 1.00 98.38 103 ARG A O 1
ATOM 819 N N . ASP A 1 104 ? -8.801 -1.663 0.985 1.00 98.56 104 ASP A N 1
ATOM 820 C CA . ASP A 1 104 ? -10.206 -1.392 1.318 1.00 98.56 104 ASP A CA 1
ATOM 821 C C . ASP A 1 104 ? -10.260 -0.628 2.657 1.00 98.56 104 ASP A C 1
ATOM 823 O O . ASP A 1 104 ? -9.707 -1.117 3.651 1.00 98.56 104 ASP A O 1
ATOM 827 N N . PRO A 1 105 ? -10.872 0.573 2.706 1.00 98.56 105 PRO A N 1
ATOM 828 C CA . PRO A 1 105 ? -11.035 1.346 3.932 1.00 98.56 105 PRO A CA 1
ATOM 829 C C . PRO A 1 105 ? -11.524 0.521 5.128 1.00 98.56 105 PRO A C 1
ATOM 831 O O . PRO A 1 105 ? -11.046 0.739 6.242 1.00 98.56 105 PRO A O 1
ATOM 834 N N . TYR A 1 106 ? -12.400 -0.467 4.922 1.00 98.50 106 TYR A N 1
ATOM 835 C CA . TYR A 1 106 ? -12.863 -1.337 6.005 1.00 98.50 106 TYR A CA 1
ATOM 836 C C . TYR A 1 106 ? -11.744 -2.216 6.585 1.00 98.50 106 TYR A C 1
ATOM 838 O O . TYR A 1 106 ? -11.573 -2.295 7.804 1.00 98.50 106 TYR A O 1
ATOM 846 N N . ASP A 1 107 ? -10.938 -2.845 5.733 1.00 97.94 107 ASP A N 1
ATOM 847 C CA . ASP A 1 107 ? -9.824 -3.691 6.173 1.00 97.94 107 ASP A CA 1
ATOM 848 C C . ASP A 1 107 ? -8.642 -2.864 6.687 1.00 97.94 107 ASP A C 1
ATOM 850 O O . ASP A 1 107 ? -7.906 -3.275 7.595 1.00 97.94 107 ASP A O 1
ATOM 854 N N . TRP A 1 108 ? -8.464 -1.675 6.120 1.00 98.25 108 TRP A N 1
ATOM 855 C CA . TRP A 1 108 ? -7.437 -0.731 6.516 1.00 98.25 108 TRP A CA 1
ATOM 856 C C . TRP A 1 108 ? -7.594 -0.282 7.972 1.00 98.25 108 TRP A C 1
ATOM 858 O O . TRP A 1 108 ? -6.600 -0.242 8.701 1.00 98.25 108 TRP A O 1
ATOM 868 N N . VAL A 1 109 ? -8.825 -0.027 8.432 1.00 98.38 109 VAL A N 1
ATOM 869 C CA . VAL A 1 109 ? -9.118 0.335 9.832 1.00 98.38 109 VAL A CA 1
ATOM 870 C C . VAL A 1 109 ? -8.564 -0.717 10.796 1.00 98.38 109 VAL A C 1
ATOM 872 O O . VAL A 1 109 ? -7.875 -0.381 11.761 1.00 98.38 109 VAL A O 1
ATOM 875 N N . LEU A 1 110 ? -8.786 -2.002 10.505 1.00 97.81 110 LEU A N 1
ATOM 876 C CA . LEU A 1 110 ? -8.280 -3.109 11.323 1.00 97.81 110 LEU A CA 1
ATOM 877 C C . LEU A 1 110 ? -6.760 -3.259 11.236 1.00 97.81 110 LEU A C 1
ATOM 879 O O . LEU A 1 110 ? -6.110 -3.615 12.224 1.00 97.81 110 LEU A O 1
ATOM 883 N N . ALA A 1 111 ? -6.178 -3.017 10.061 1.00 96.31 111 ALA A N 1
ATOM 884 C CA . ALA A 1 111 ? -4.731 -3.043 9.875 1.00 96.31 111 ALA A CA 1
ATOM 885 C C . ALA A 1 111 ? -4.044 -1.941 10.691 1.00 96.31 111 ALA A C 1
ATOM 887 O O . ALA A 1 111 ? -3.047 -2.201 11.371 1.00 96.31 111 ALA A O 1
ATOM 888 N N . ARG A 1 112 ? -4.609 -0.730 10.669 1.00 95.94 112 ARG A N 1
ATOM 889 C CA . ARG A 1 112 ? -4.122 0.412 11.439 1.00 95.94 112 ARG A CA 1
ATOM 890 C C . ARG A 1 112 ? -4.290 0.196 12.938 1.00 95.94 112 ARG A C 1
ATOM 892 O O . ARG A 1 112 ? -3.315 0.387 13.660 1.00 95.94 112 ARG A O 1
ATOM 899 N N . ALA A 1 113 ? -5.459 -0.272 13.387 1.00 96.38 113 ALA A N 1
ATOM 900 C CA . ALA A 1 113 ? -5.716 -0.570 14.798 1.00 96.38 113 ALA A CA 1
ATOM 901 C C . ALA A 1 113 ? -4.668 -1.547 15.338 1.00 96.38 113 ALA A C 1
ATOM 903 O O . ALA A 1 113 ? -3.990 -1.259 16.321 1.00 96.38 113 ALA A O 1
ATOM 904 N N . ARG A 1 114 ? -4.469 -2.664 14.626 1.00 95.69 114 ARG A N 1
ATOM 905 C CA . ARG A 1 114 ? -3.492 -3.695 14.992 1.00 95.69 114 ARG A CA 1
ATOM 906 C C . ARG A 1 114 ? -2.078 -3.145 15.074 1.00 95.69 114 ARG A C 1
ATOM 908 O O . ARG A 1 114 ? -1.368 -3.458 16.016 1.00 95.69 114 ARG A O 1
ATOM 915 N N . PHE A 1 115 ? -1.677 -2.328 14.105 1.00 94.12 115 PHE A N 1
ATOM 916 C CA . PHE A 1 115 ? -0.348 -1.733 14.114 1.00 94.12 115 PHE A CA 1
ATOM 917 C C . PHE A 1 115 ? -0.163 -0.756 15.282 1.00 94.12 115 PHE A C 1
ATOM 919 O O . PHE A 1 115 ? 0.848 -0.838 15.970 1.00 94.12 115 PHE A O 1
ATOM 926 N N . MET A 1 116 ? -1.136 0.122 15.548 1.00 93.19 116 MET A N 1
ATOM 927 C CA . MET A 1 116 ? -1.016 1.134 16.606 1.00 93.19 116 MET A CA 1
ATOM 928 C C . MET A 1 116 ? -0.932 0.536 18.012 1.00 93.19 116 MET A C 1
ATOM 930 O O . MET A 1 116 ? -0.267 1.117 18.866 1.00 93.19 116 MET A O 1
ATOM 934 N N . VAL A 1 117 ? -1.566 -0.616 18.249 1.00 94.62 117 VAL A N 1
ATOM 935 C CA . VAL A 1 117 ? -1.478 -1.306 19.545 1.00 94.62 117 VAL A CA 1
ATOM 936 C C . VAL A 1 117 ? -0.383 -2.371 19.615 1.00 94.62 117 VAL A C 1
ATOM 938 O O . VAL A 1 117 ? -0.154 -2.908 20.691 1.00 94.62 117 VAL A O 1
ATOM 941 N N . SER A 1 118 ? 0.293 -2.687 18.509 1.00 93.19 118 SER A N 1
ATOM 942 C CA . SER A 1 118 ? 1.342 -3.714 18.505 1.00 93.19 118 SER A CA 1
ATOM 943 C C . SER A 1 118 ? 2.606 -3.289 19.254 1.00 93.19 118 SER A C 1
ATOM 945 O O . SER A 1 118 ? 2.893 -2.100 19.419 1.00 93.19 118 SER A O 1
ATOM 947 N N . ASP A 1 119 ? 3.402 -4.278 19.647 1.00 90.19 119 ASP A N 1
ATOM 948 C CA . ASP A 1 119 ? 4.771 -4.098 20.142 1.00 90.19 119 ASP A CA 1
ATOM 949 C C . ASP A 1 119 ? 5.726 -3.501 19.092 1.00 90.19 119 ASP A C 1
ATOM 951 O O . ASP A 1 119 ? 6.757 -2.934 19.439 1.00 90.19 119 ASP A O 1
ATOM 955 N N . ALA A 1 120 ? 5.366 -3.573 17.809 1.00 88.31 120 ALA A N 1
ATOM 956 C CA . ALA A 1 120 ? 6.172 -3.072 16.705 1.00 88.31 120 ALA A CA 1
ATOM 957 C C . ALA A 1 120 ? 6.149 -1.542 16.541 1.00 88.31 120 ALA A C 1
ATOM 959 O O . ALA A 1 120 ? 6.931 -1.006 15.755 1.00 88.31 120 ALA A O 1
ATOM 960 N N . PHE A 1 121 ? 5.241 -0.824 17.208 1.00 91.38 121 PHE A N 1
ATOM 961 C CA . PHE A 1 121 ? 5.044 0.615 17.013 1.00 91.38 121 PHE A CA 1
ATOM 962 C C . PHE A 1 121 ? 5.146 1.369 18.329 1.00 91.38 121 PHE A C 1
ATOM 964 O O . PHE A 1 121 ? 4.305 1.165 19.195 1.00 91.38 121 PHE A O 1
ATOM 971 N N . HIS A 1 122 ? 6.105 2.285 18.460 1.00 90.56 122 HIS A N 1
ATOM 972 C CA . HIS A 1 122 ? 6.265 3.100 19.661 1.00 90.56 122 HIS A CA 1
ATOM 973 C C . HIS A 1 122 ? 6.119 4.586 19.382 1.00 90.56 122 HIS A C 1
ATOM 975 O O . HIS A 1 122 ? 6.827 5.137 18.536 1.00 90.56 122 HIS A O 1
ATOM 981 N N . GLN A 1 123 ? 5.228 5.243 20.118 1.00 91.31 123 GLN A N 1
ATOM 982 C CA . GLN A 1 123 ? 5.063 6.692 20.068 1.00 91.31 123 GLN A CA 1
ATOM 983 C C . GLN A 1 123 ? 4.481 7.191 21.394 1.00 91.31 123 GLN A C 1
ATOM 985 O O . GLN A 1 123 ? 3.350 6.851 21.737 1.00 91.31 123 GLN A O 1
ATOM 990 N N . ASP A 1 124 ? 5.226 8.035 22.113 1.00 89.12 124 ASP A N 1
ATOM 991 C CA . ASP A 1 124 ? 4.935 8.419 23.506 1.00 89.12 124 ASP A CA 1
ATOM 992 C C . ASP A 1 124 ? 3.485 8.869 23.747 1.00 89.12 124 ASP A C 1
ATOM 994 O O . ASP A 1 124 ? 2.835 8.447 24.701 1.00 89.12 124 ASP A O 1
ATOM 998 N N . ASN A 1 125 ? 2.922 9.686 22.850 1.00 90.56 125 ASN A N 1
ATOM 999 C CA . ASN A 1 125 ? 1.557 10.201 22.995 1.00 90.56 125 ASN A CA 1
ATOM 1000 C C . ASN A 1 125 ? 0.450 9.170 22.675 1.00 90.56 125 ASN A C 1
ATOM 1002 O O . ASN A 1 125 ? -0.734 9.494 22.830 1.00 90.56 125 ASN A O 1
ATOM 1006 N N . LEU A 1 126 ? 0.815 7.951 22.261 1.00 93.88 126 LEU A N 1
ATOM 1007 C CA . LEU A 1 126 ? -0.069 6.848 21.869 1.00 93.88 126 LEU A CA 1
ATOM 1008 C C . LEU A 1 126 ? 0.155 5.551 22.668 1.00 93.88 126 LEU A C 1
ATOM 1010 O O . LEU A 1 126 ? -0.695 4.670 22.592 1.00 93.88 126 LEU A O 1
ATOM 1014 N N . GLU A 1 127 ? 1.207 5.437 23.490 1.00 93.19 127 GLU A N 1
ATOM 1015 C CA . GLU A 1 127 ? 1.498 4.202 24.252 1.00 93.19 127 GLU A CA 1
ATOM 1016 C C . GLU A 1 127 ? 0.335 3.740 25.143 1.00 93.19 127 GLU A C 1
ATOM 1018 O O . GLU A 1 127 ? 0.056 2.549 25.246 1.00 93.19 127 GLU A O 1
ATOM 1023 N N . HIS A 1 128 ? -0.416 4.675 25.727 1.00 92.56 128 HIS A N 1
ATOM 1024 C CA . HIS A 1 128 ? -1.601 4.378 26.540 1.00 92.56 128 HIS A CA 1
ATOM 1025 C C . HIS A 1 128 ? -2.684 3.550 25.820 1.00 92.56 128 HIS A C 1
ATOM 1027 O O . HIS A 1 128 ? -3.484 2.904 26.496 1.00 92.56 128 HIS A O 1
ATOM 1033 N N . LEU A 1 129 ? -2.715 3.509 24.481 1.00 94.00 129 LEU A N 1
ATOM 1034 C CA . LEU A 1 129 ? -3.645 2.652 23.731 1.00 94.00 129 LEU A CA 1
ATOM 1035 C C . LEU A 1 129 ? -3.377 1.155 23.954 1.00 94.00 129 LEU A C 1
ATOM 1037 O O . LEU A 1 129 ? -4.273 0.337 23.767 1.00 94.00 129 LEU A O 1
ATOM 1041 N N . LYS A 1 130 ? -2.161 0.802 24.387 1.00 93.81 130 LYS A N 1
ATOM 1042 C CA . LYS A 1 130 ? -1.715 -0.574 24.652 1.00 93.81 130 LYS A CA 1
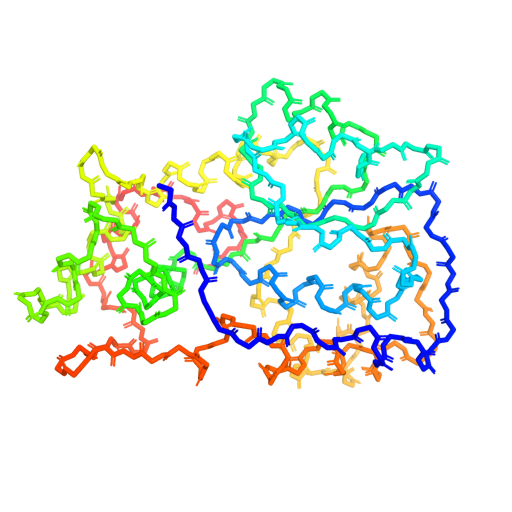ATOM 1043 C C . LYS A 1 130 ? -2.010 -1.056 26.072 1.00 93.81 130 LYS A C 1
ATOM 1045 O O . LYS A 1 130 ? -1.723 -2.197 26.402 1.00 93.81 130 LYS A O 1
ATOM 1050 N N . SER A 1 131 ? -2.569 -0.193 26.919 1.00 90.44 131 SER A N 1
ATOM 1051 C CA . SER A 1 131 ? -2.790 -0.452 28.350 1.00 90.44 131 SER A CA 1
ATOM 1052 C C . SER A 1 131 ? -3.872 -1.493 28.665 1.00 90.44 131 SER A C 1
ATOM 1054 O O . SER A 1 131 ? -4.064 -1.824 29.830 1.00 90.44 131 SER A O 1
ATOM 1056 N N . GLY A 1 132 ? -4.633 -1.951 27.665 1.00 86.81 132 GLY A N 1
ATOM 1057 C CA . GLY A 1 132 ? -5.815 -2.797 27.866 1.00 86.81 132 GLY A CA 1
ATOM 1058 C C . GLY A 1 132 ? -7.053 -2.044 28.376 1.00 86.81 132 GLY A C 1
ATOM 1059 O O . GLY A 1 132 ? -8.098 -2.656 28.563 1.00 86.81 132 GLY A O 1
ATOM 1060 N N . LEU A 1 133 ? -6.973 -0.718 28.569 1.00 90.94 133 LEU A N 1
ATOM 1061 C CA . LEU A 1 133 ? -8.097 0.102 29.051 1.00 90.94 133 LEU A CA 1
ATOM 1062 C C . LEU A 1 133 ? -9.239 0.249 28.036 1.00 90.94 133 LEU A C 1
ATOM 1064 O O . LEU A 1 133 ? -10.382 0.489 28.421 1.00 90.94 133 LEU A O 1
ATOM 1068 N N . PHE A 1 134 ? -8.936 0.161 26.742 1.00 94.06 134 PHE A N 1
ATOM 1069 C CA . PHE A 1 134 ? -9.895 0.408 25.669 1.00 94.06 134 PHE A CA 1
ATOM 1070 C C . PHE A 1 134 ? -10.369 -0.905 25.055 1.00 94.06 134 PHE A C 1
ATOM 1072 O O . PHE A 1 134 ? -9.562 -1.782 24.747 1.00 94.06 134 PHE A O 1
ATOM 1079 N N . SER A 1 135 ? -11.677 -1.020 24.817 1.00 94.56 135 SER A N 1
ATOM 1080 C CA . SER A 1 135 ? -12.215 -2.142 24.052 1.00 94.56 135 SER A CA 1
ATOM 1081 C C . SER A 1 135 ? -11.752 -2.085 22.592 1.00 94.56 135 SER A C 1
ATOM 1083 O O . SER A 1 135 ? -11.400 -1.023 22.067 1.00 94.56 135 SER A O 1
ATOM 1085 N N . ALA A 1 136 ? -11.810 -3.230 21.908 1.00 95.19 136 ALA A N 1
ATOM 1086 C CA . ALA A 1 136 ? -11.523 -3.316 20.479 1.00 95.19 136 ALA A CA 1
ATOM 1087 C C . ALA A 1 136 ? -12.361 -2.323 19.660 1.00 95.19 136 ALA A C 1
ATOM 1089 O O . ALA A 1 136 ? -11.828 -1.654 18.780 1.00 95.19 136 ALA A O 1
ATOM 1090 N N . ASP A 1 137 ? -13.644 -2.171 19.994 1.00 97.00 137 ASP A N 1
ATOM 1091 C CA . ASP A 1 137 ? -14.546 -1.260 19.288 1.00 97.00 137 ASP A CA 1
ATOM 1092 C C . ASP A 1 137 ? -14.154 0.209 19.461 1.00 97.00 137 ASP A C 1
ATOM 1094 O O . ASP A 1 137 ? -14.200 0.976 18.499 1.00 97.00 137 ASP A O 1
ATOM 1098 N N . VAL A 1 138 ? -13.710 0.601 20.660 1.00 96.69 138 VAL A N 1
ATOM 1099 C CA . VAL A 1 138 ? -13.214 1.962 20.913 1.00 96.69 138 VAL A CA 1
ATOM 1100 C C . VAL A 1 138 ? -11.944 2.223 20.105 1.00 96.69 138 VAL A C 1
ATOM 1102 O O . VAL A 1 138 ? -11.846 3.256 19.441 1.00 96.69 138 VAL A O 1
ATOM 1105 N N . LEU A 1 139 ? -11.001 1.277 20.102 1.00 96.94 139 LEU A N 1
ATOM 1106 C CA . LEU A 1 139 ? -9.767 1.381 19.317 1.00 96.94 139 LEU A CA 1
ATOM 1107 C C . LEU A 1 139 ? -10.054 1.470 17.813 1.00 96.94 139 LEU A C 1
ATOM 1109 O O . LEU A 1 139 ? -9.453 2.286 17.118 1.00 96.94 139 LEU A O 1
ATOM 1113 N N . ILE A 1 140 ? -10.996 0.671 17.310 1.00 98.25 140 ILE A N 1
ATOM 1114 C CA . ILE A 1 140 ? -11.440 0.708 15.913 1.00 98.25 140 ILE A CA 1
ATOM 1115 C C . ILE A 1 140 ? -12.040 2.073 15.572 1.00 98.25 140 ILE A C 1
ATOM 1117 O O . ILE A 1 140 ? -11.642 2.682 14.580 1.00 98.25 140 ILE A O 1
ATOM 1121 N N . ASN A 1 141 ? -12.929 2.608 16.410 1.00 98.44 141 ASN A N 1
ATOM 1122 C CA . ASN A 1 141 ? -13.526 3.921 16.168 1.00 98.44 141 ASN A CA 1
ATOM 1123 C C . ASN A 1 141 ? -12.476 5.045 16.194 1.00 98.44 141 ASN A C 1
ATOM 1125 O O . ASN A 1 141 ? -12.542 5.956 15.370 1.00 98.44 141 ASN A O 1
ATOM 1129 N N . MET A 1 142 ? -11.456 4.950 17.055 1.00 97.94 142 MET A N 1
ATOM 1130 C CA . MET A 1 142 ? -10.301 5.860 17.027 1.00 97.94 142 MET A CA 1
ATOM 1131 C C . MET A 1 142 ? -9.509 5.777 15.710 1.00 97.94 142 MET A C 1
ATOM 1133 O O . MET A 1 142 ? -8.873 6.752 15.319 1.00 97.94 142 MET A O 1
ATOM 1137 N N . MET A 1 143 ? -9.528 4.646 14.998 1.00 97.44 143 MET A N 1
ATOM 1138 C CA . MET A 1 143 ? -8.880 4.529 13.683 1.00 97.44 143 MET A CA 1
ATOM 1139 C C . MET A 1 143 ? -9.718 5.124 12.552 1.00 97.44 143 MET A C 1
ATOM 1141 O O . MET A 1 143 ? -9.146 5.585 11.561 1.00 97.44 143 MET A O 1
ATOM 1145 N N . ILE A 1 144 ? -11.045 5.122 12.706 1.00 98.56 144 ILE A N 1
ATOM 1146 C CA . ILE A 1 144 ? -11.993 5.742 11.772 1.00 98.56 144 ILE A CA 1
ATOM 1147 C C . ILE A 1 144 ? -11.906 7.268 11.898 1.00 98.56 144 ILE A C 1
ATOM 1149 O O . ILE A 1 144 ? -11.571 7.957 10.936 1.00 98.56 144 ILE A O 1
ATOM 1153 N N . PHE A 1 145 ? -12.133 7.794 13.103 1.00 98.56 145 PHE A N 1
ATOM 1154 C CA . PHE A 1 145 ? -12.238 9.237 13.357 1.00 98.56 145 PHE A CA 1
ATOM 1155 C C . PHE A 1 145 ? -10.902 9.912 13.681 1.00 98.56 145 PHE A C 1
ATOM 1157 O O . PHE A 1 145 ? -10.822 11.137 13.747 1.00 98.56 145 PHE A O 1
ATOM 1164 N N . GLY A 1 146 ? -9.838 9.130 13.859 1.00 97.25 146 GLY A N 1
ATOM 1165 C CA . GLY A 1 146 ? -8.569 9.629 14.365 1.00 97.25 146 GLY A CA 1
ATOM 1166 C C . GLY A 1 146 ? -8.599 9.829 15.879 1.00 97.25 146 GLY A C 1
ATOM 1167 O O . GLY A 1 146 ? -9.578 9.550 16.574 1.00 97.25 146 GLY A O 1
ATOM 1168 N N . ILE A 1 147 ? -7.483 10.327 16.401 1.00 96.44 147 ILE A N 1
ATOM 1169 C CA . ILE A 1 147 ? -7.345 10.677 17.812 1.00 96.44 147 ILE A CA 1
ATOM 1170 C C . ILE A 1 147 ? -7.056 12.164 17.851 1.00 96.44 147 ILE A C 1
ATOM 1172 O O . ILE A 1 147 ? -6.037 12.611 17.319 1.00 96.44 147 ILE A O 1
ATOM 1176 N N . HIS A 1 148 ? -7.955 12.919 18.477 1.00 93.31 148 HIS A N 1
ATOM 1177 C CA . HIS A 1 148 ? -7.900 14.375 18.504 1.00 93.31 148 HIS A CA 1
ATOM 1178 C C . HIS A 1 148 ? -6.495 14.889 18.860 1.00 93.31 148 HIS A C 1
ATOM 1180 O O . HIS A 1 148 ? -5.918 14.483 19.871 1.00 93.31 148 HIS A O 1
ATOM 1186 N N . ALA A 1 149 ? -5.942 15.744 17.994 1.00 91.38 149 ALA A N 1
ATOM 1187 C CA . ALA A 1 149 ? -4.602 16.332 18.096 1.00 91.38 149 ALA A CA 1
ATOM 1188 C C . ALA A 1 149 ? -3.418 15.337 18.190 1.00 91.38 149 ALA A C 1
ATOM 1190 O O . ALA A 1 149 ? -2.299 15.741 18.503 1.00 91.38 149 ALA A O 1
ATOM 1191 N N . LYS A 1 150 ? -3.630 14.040 17.924 1.00 93.31 150 LYS A N 1
ATOM 1192 C CA . LYS A 1 150 ? -2.591 12.998 18.042 1.00 93.31 150 LYS A CA 1
ATOM 1193 C C . LYS A 1 150 ? -2.436 12.131 16.799 1.00 93.31 150 LYS A C 1
ATOM 1195 O O . LYS A 1 150 ? -1.324 11.698 16.506 1.00 93.31 150 LYS A O 1
ATOM 1200 N N . SER A 1 151 ? -3.530 11.828 16.102 1.00 93.94 151 SER A N 1
ATOM 1201 C CA . SER A 1 151 ? -3.513 10.969 14.919 1.00 93.94 151 SER A CA 1
ATOM 1202 C C . SER A 1 151 ? -4.609 11.383 13.935 1.00 93.94 151 SER A C 1
ATOM 1204 O O . SER A 1 151 ? -5.744 11.576 14.375 1.00 93.94 151 SER A O 1
ATOM 1206 N N . PRO A 1 152 ? -4.307 11.497 12.631 1.00 96.25 152 PRO A N 1
ATOM 1207 C CA . PRO A 1 152 ? -5.283 11.911 11.624 1.00 96.25 152 PRO A CA 1
ATOM 1208 C C . PRO A 1 152 ? -6.398 10.878 11.450 1.00 96.25 152 PRO A C 1
ATOM 1210 O O . PRO A 1 152 ? -6.206 9.682 11.722 1.00 96.25 152 PRO A O 1
ATOM 1213 N N . SER A 1 153 ? -7.553 11.334 10.974 1.00 98.00 153 SER A N 1
ATOM 1214 C CA . SER A 1 153 ? -8.683 10.451 10.697 1.00 98.00 153 SER A CA 1
ATOM 1215 C C . SER A 1 153 ? -8.439 9.578 9.462 1.00 98.00 153 SER A C 1
ATOM 1217 O O . SER A 1 153 ? -7.485 9.790 8.707 1.00 98.00 153 SER A O 1
ATOM 1219 N N . LEU A 1 154 ? -9.291 8.570 9.255 1.00 98.25 154 LEU A N 1
ATOM 1220 C CA . LEU A 1 154 ? -9.301 7.791 8.016 1.00 98.25 154 LEU A CA 1
ATOM 1221 C C . LEU A 1 154 ? -9.469 8.708 6.803 1.00 98.25 154 LEU A C 1
ATOM 1223 O O . LEU A 1 154 ? -8.713 8.581 5.842 1.00 98.25 154 LEU A O 1
ATOM 1227 N N . LEU A 1 155 ? -10.424 9.644 6.873 1.00 98.38 155 LEU A N 1
ATOM 1228 C CA . LEU A 1 155 ? -10.705 10.579 5.788 1.00 98.38 155 LEU A CA 1
ATOM 1229 C C . LEU A 1 155 ? -9.465 11.405 5.435 1.00 98.38 155 LEU A C 1
ATOM 1231 O O . LEU A 1 155 ? -9.105 11.458 4.264 1.00 98.38 155 LEU A O 1
ATOM 1235 N N . ASP A 1 156 ? -8.782 11.990 6.421 1.00 98.12 156 ASP A N 1
ATOM 1236 C CA . ASP A 1 156 ? -7.606 12.837 6.164 1.00 98.12 156 ASP A CA 1
ATOM 1237 C C . ASP A 1 156 ? -6.476 12.039 5.507 1.00 98.12 156 ASP A C 1
ATOM 1239 O O . ASP A 1 156 ? -5.878 12.479 4.523 1.00 98.12 156 ASP A O 1
ATOM 1243 N N . ILE A 1 157 ? -6.210 10.831 6.017 1.00 98.19 157 ILE A N 1
ATOM 1244 C CA . ILE A 1 157 ? -5.172 9.958 5.464 1.00 98.19 157 ILE A CA 1
ATOM 1245 C C . ILE A 1 157 ? -5.497 9.584 4.022 1.00 98.19 157 ILE A C 1
ATOM 1247 O O . ILE A 1 157 ? -4.662 9.770 3.141 1.00 98.19 157 ILE A O 1
ATOM 1251 N N . PHE A 1 158 ? -6.696 9.073 3.748 1.00 98.69 158 PHE A N 1
ATOM 1252 C CA . PHE A 1 158 ? -7.040 8.673 2.385 1.00 98.69 158 PHE A CA 1
ATOM 1253 C C . PHE A 1 158 ? -7.141 9.867 1.438 1.00 98.69 158 PHE A C 1
ATOM 1255 O O . PHE A 1 158 ? -6.760 9.732 0.276 1.00 98.69 158 PHE A O 1
ATOM 1262 N N . THR A 1 159 ? -7.583 11.030 1.923 1.00 98.44 159 THR A N 1
ATOM 1263 C CA . THR A 1 159 ? -7.634 12.261 1.128 1.00 98.44 159 THR A CA 1
ATOM 1264 C C . THR A 1 159 ? -6.251 12.603 0.599 1.00 98.44 159 THR A C 1
ATOM 1266 O O . THR A 1 159 ? -6.062 12.697 -0.611 1.00 98.44 159 THR A O 1
ATOM 1269 N N . HIS A 1 160 ? -5.264 12.717 1.487 1.00 98.25 160 HIS A N 1
ATOM 1270 C CA . HIS A 1 160 ? -3.944 13.199 1.098 1.00 98.25 160 HIS A CA 1
ATOM 1271 C C . HIS A 1 160 ? -3.017 12.101 0.565 1.00 98.25 160 HIS A C 1
ATOM 1273 O O . HIS A 1 160 ? -2.201 12.380 -0.306 1.00 98.25 160 HIS A O 1
ATOM 1279 N N . ASN A 1 161 ? -3.116 10.853 1.027 1.00 98.38 161 ASN A N 1
ATOM 1280 C CA . ASN A 1 161 ? -2.254 9.771 0.533 1.00 98.38 161 ASN A CA 1
ATOM 1281 C C . ASN A 1 161 ? -2.779 9.085 -0.736 1.00 98.38 161 ASN A C 1
ATOM 1283 O O . ASN A 1 161 ? -2.000 8.393 -1.390 1.00 98.38 161 ASN A O 1
ATOM 1287 N N . ALA A 1 162 ? -4.061 9.244 -1.087 1.00 98.31 162 ALA A N 1
ATOM 1288 C CA . ALA A 1 162 ? -4.646 8.569 -2.245 1.00 98.31 162 ALA A CA 1
ATOM 1289 C C . ALA A 1 162 ? -5.559 9.467 -3.088 1.00 98.31 162 ALA A C 1
ATOM 1291 O O . ALA A 1 162 ? -5.227 9.742 -4.236 1.00 98.31 162 ALA A O 1
ATOM 1292 N N . ALA A 1 163 ? -6.690 9.927 -2.549 1.00 98.44 163 ALA A N 1
ATOM 1293 C CA . ALA A 1 163 ? -7.747 10.555 -3.344 1.00 98.44 163 ALA A CA 1
ATOM 1294 C C . ALA A 1 163 ? -7.266 11.803 -4.101 1.00 98.44 163 ALA A C 1
ATOM 1296 O O . ALA A 1 163 ? -7.551 11.938 -5.286 1.00 98.44 163 ALA A O 1
ATOM 1297 N N . ALA A 1 164 ? -6.489 12.672 -3.450 1.00 98.38 164 ALA A N 1
ATOM 1298 C CA . ALA A 1 164 ? -5.969 13.902 -4.050 1.00 98.38 164 ALA A CA 1
ATOM 1299 C C . ALA A 1 164 ? -4.945 13.664 -5.175 1.00 98.38 164 ALA A C 1
ATOM 1301 O O . ALA A 1 164 ? -4.727 14.545 -6.001 1.00 98.38 164 ALA A O 1
ATOM 1302 N N . TRP A 1 165 ? -4.341 12.477 -5.237 1.00 98.50 165 TRP A N 1
ATOM 1303 C CA . TRP A 1 165 ? -3.462 12.085 -6.338 1.00 98.50 165 TRP A CA 1
ATOM 1304 C C . TRP A 1 165 ? -4.218 11.490 -7.534 1.00 98.50 165 TRP A C 1
ATOM 1306 O O . TRP A 1 165 ? -3.660 11.359 -8.624 1.00 98.50 165 TRP A O 1
ATOM 1316 N N . LEU A 1 166 ? -5.474 11.071 -7.362 1.00 97.88 166 LEU A N 1
ATOM 1317 C CA . LEU A 1 166 ? -6.235 10.505 -8.471 1.00 97.88 166 LEU A CA 1
ATOM 1318 C C . LEU A 1 166 ? -6.452 11.573 -9.552 1.00 97.88 166 LEU A C 1
ATOM 1320 O O . LEU A 1 166 ? -6.727 12.733 -9.264 1.00 97.88 166 LEU A O 1
ATOM 1324 N N . GLY A 1 167 ? -6.311 11.174 -10.816 1.00 95.69 167 GLY A N 1
ATOM 1325 C CA . GLY A 1 167 ? -6.395 12.091 -11.957 1.00 95.69 167 GLY A CA 1
ATOM 1326 C C . GLY A 1 167 ? -5.089 12.817 -12.304 1.00 95.69 167 GLY A C 1
ATOM 1327 O O . GLY A 1 167 ? -5.035 13.464 -13.345 1.00 95.69 167 GLY A O 1
ATOM 1328 N N . THR A 1 168 ? -4.012 12.661 -11.522 1.00 96.62 168 THR A N 1
ATOM 1329 C CA . THR A 1 168 ? -2.699 13.272 -11.830 1.00 96.62 168 THR A CA 1
ATOM 1330 C C . THR A 1 168 ? -1.793 12.382 -12.691 1.00 96.62 168 THR A C 1
ATOM 1332 O O . THR A 1 168 ? -0.605 12.662 -12.829 1.00 96.62 168 THR A O 1
ATOM 1335 N N . GLY A 1 169 ? -2.326 11.288 -13.245 1.00 95.31 169 GLY A N 1
ATOM 1336 C CA . GLY A 1 169 ? -1.566 10.304 -14.028 1.00 95.31 169 GLY A CA 1
ATOM 1337 C C . GLY A 1 169 ? -0.961 9.152 -13.217 1.00 95.31 169 GLY A C 1
ATOM 1338 O O . GLY A 1 169 ? -0.209 8.357 -13.776 1.00 95.31 169 GLY A O 1
ATOM 1339 N N . VAL A 1 170 ? -1.288 9.036 -11.926 1.00 98.00 170 VAL A N 1
ATOM 1340 C CA . VAL A 1 170 ? -0.881 7.892 -11.095 1.00 98.00 170 VAL A CA 1
ATOM 1341 C C . VAL A 1 170 ? -1.548 6.587 -11.532 1.00 98.00 170 VAL A C 1
ATOM 1343 O O . VAL A 1 170 ? -2.693 6.583 -11.989 1.00 98.00 170 VAL A O 1
ATOM 1346 N N . HIS A 1 171 ? -0.861 5.465 -11.325 1.00 98.56 171 HIS A N 1
ATOM 1347 C CA . HIS A 1 171 ? -1.446 4.133 -11.475 1.00 98.56 171 HIS A CA 1
ATOM 1348 C C . HIS A 1 171 ? -1.963 3.628 -10.119 1.00 98.56 171 HIS A C 1
ATOM 1350 O O . HIS A 1 171 ? -1.187 3.425 -9.181 1.00 98.56 171 HIS A O 1
ATOM 1356 N N . LEU A 1 172 ? -3.281 3.454 -10.000 1.00 98.56 172 LEU A N 1
ATOM 1357 C CA . LEU A 1 172 ? -3.923 2.967 -8.779 1.00 98.56 172 LEU A CA 1
ATOM 1358 C C . LEU A 1 172 ? -3.752 1.450 -8.652 1.00 98.56 172 LEU A C 1
ATOM 1360 O O . LEU A 1 172 ? -4.097 0.704 -9.562 1.00 98.56 172 LEU A O 1
ATOM 1364 N N . VAL A 1 173 ? -3.291 1.004 -7.488 1.00 98.62 173 VAL A N 1
ATOM 1365 C CA . VAL A 1 173 ? -3.140 -0.408 -7.130 1.00 98.62 173 VAL A CA 1
ATOM 1366 C C . VAL A 1 173 ? -3.976 -0.688 -5.886 1.00 98.62 173 VAL A C 1
ATOM 1368 O O . VAL A 1 173 ? -3.875 0.036 -4.894 1.00 98.62 173 VAL A O 1
ATOM 1371 N N . ARG A 1 174 ? -4.780 -1.755 -5.904 1.00 98.69 174 ARG A N 1
ATOM 1372 C CA . ARG A 1 174 ? -5.527 -2.220 -4.725 1.00 98.69 174 ARG A CA 1
ATOM 1373 C C . ARG A 1 174 ? -4.832 -3.423 -4.106 1.00 98.69 174 ARG A C 1
ATOM 1375 O O . ARG A 1 174 ? -4.461 -4.367 -4.801 1.00 98.69 174 ARG A O 1
ATOM 1382 N N . TYR A 1 175 ? -4.676 -3.401 -2.790 1.00 98.44 175 TYR A N 1
ATOM 1383 C CA . TYR A 1 175 ? -4.074 -4.487 -2.023 1.00 98.44 175 TYR A CA 1
ATOM 1384 C C . TYR A 1 175 ? -4.770 -5.831 -2.283 1.00 98.44 175 TYR A C 1
ATOM 1386 O O . TYR A 1 175 ? -4.115 -6.856 -2.465 1.00 98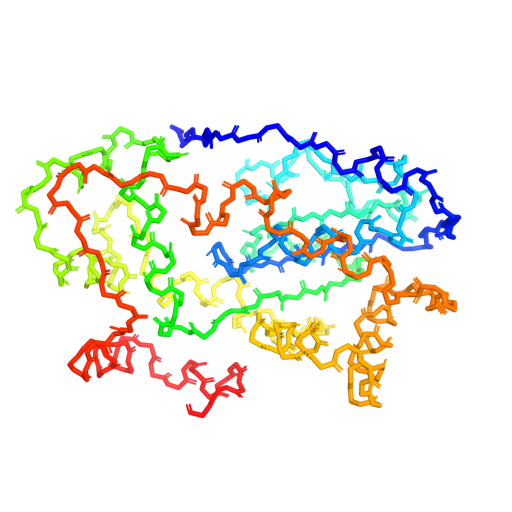.44 175 TYR A O 1
ATOM 1394 N N . GLU A 1 176 ? -6.097 -5.813 -2.346 1.00 98.19 176 GLU A N 1
ATOM 1395 C CA . GLU A 1 176 ? -6.949 -6.980 -2.550 1.00 98.19 176 GLU A CA 1
ATOM 1396 C C . GLU A 1 176 ? -6.766 -7.588 -3.949 1.00 98.19 176 GLU A C 1
ATOM 1398 O O . GLU A 1 176 ? -6.786 -8.813 -4.084 1.00 98.19 176 GLU A O 1
ATOM 1403 N N . ASP A 1 177 ? -6.495 -6.765 -4.969 1.00 98.56 177 ASP A N 1
ATOM 1404 C CA . ASP A 1 177 ? -6.181 -7.251 -6.317 1.00 98.56 177 ASP A CA 1
ATOM 1405 C C . ASP A 1 177 ? -4.823 -7.960 -6.347 1.00 98.56 177 ASP A C 1
ATOM 1407 O O . ASP A 1 177 ? -4.722 -9.045 -6.922 1.00 98.56 177 ASP A O 1
ATOM 1411 N N . ILE A 1 178 ? -3.806 -7.418 -5.655 1.00 98.50 178 ILE A N 1
ATOM 1412 C CA . ILE A 1 178 ? -2.504 -8.094 -5.503 1.00 98.50 178 ILE A CA 1
ATOM 1413 C C . ILE A 1 178 ? -2.712 -9.469 -4.861 1.00 98.50 178 ILE A C 1
ATOM 1415 O O . ILE A 1 178 ? -2.194 -10.471 -5.353 1.00 98.50 178 ILE A O 1
ATOM 1419 N N . LEU A 1 179 ? -3.476 -9.537 -3.765 1.00 97.94 179 LEU A N 1
ATOM 1420 C CA . LEU A 1 179 ? -3.720 -10.801 -3.070 1.00 97.94 179 LEU A CA 1
ATOM 1421 C C . LEU A 1 179 ? -4.440 -11.818 -3.953 1.00 97.94 179 LEU A C 1
ATOM 1423 O O . LEU A 1 179 ? -4.039 -12.982 -3.983 1.00 97.94 179 LEU A O 1
ATOM 1427 N N . LYS A 1 180 ? -5.473 -11.388 -4.682 1.00 98.38 180 LYS A N 1
ATOM 1428 C CA . LYS A 1 180 ? -6.201 -12.250 -5.615 1.00 98.38 180 LYS A CA 1
ATOM 1429 C C . LYS A 1 180 ? -5.284 -12.760 -6.730 1.00 98.38 180 LYS A C 1
ATOM 1431 O O . LYS A 1 180 ? -5.319 -13.952 -7.040 1.00 98.38 180 LYS A O 1
ATOM 1436 N N . ALA A 1 181 ? -4.437 -11.894 -7.285 1.00 98.62 181 ALA A N 1
ATOM 1437 C CA . ALA A 1 181 ? -3.489 -12.265 -8.331 1.00 98.62 181 ALA A CA 1
ATOM 1438 C C . ALA A 1 181 ? -2.409 -13.242 -7.827 1.00 98.62 181 ALA A C 1
ATOM 1440 O O . ALA A 1 181 ? -2.022 -14.169 -8.529 1.00 98.62 181 ALA A O 1
ATOM 1441 N N . ILE A 1 182 ? -1.952 -13.109 -6.578 1.00 98.38 182 ILE A N 1
ATOM 1442 C CA . ILE A 1 182 ? -1.036 -14.092 -5.969 1.00 98.38 182 ILE A CA 1
ATOM 1443 C C . ILE A 1 182 ? -1.743 -15.436 -5.750 1.00 98.38 182 ILE A C 1
ATOM 1445 O O . ILE A 1 182 ? -1.186 -16.488 -6.046 1.00 98.38 182 ILE A O 1
ATOM 1449 N N . GLN A 1 183 ? -2.974 -15.423 -5.232 1.00 98.12 183 GLN A N 1
ATOM 1450 C CA . GLN A 1 183 ? -3.742 -16.651 -4.977 1.00 98.12 183 GLN A CA 1
ATOM 1451 C C . GLN A 1 183 ? -4.052 -17.430 -6.255 1.00 98.12 183 GLN A C 1
ATOM 1453 O O . GLN A 1 183 ? -4.201 -18.648 -6.214 1.00 98.12 183 GLN A O 1
ATOM 1458 N N . THR A 1 184 ? -4.154 -16.727 -7.380 1.00 98.19 184 THR A N 1
ATOM 1459 C CA . THR A 1 184 ? -4.476 -17.300 -8.685 1.00 98.19 184 THR A CA 1
ATOM 1460 C C . THR A 1 184 ? -3.303 -17.181 -9.655 1.00 98.19 184 THR A C 1
ATOM 1462 O O . THR A 1 184 ? -3.529 -17.048 -10.850 1.00 98.19 184 THR A O 1
ATOM 1465 N N . ILE A 1 185 ? -2.057 -17.268 -9.167 1.00 98.38 185 ILE A N 1
ATOM 1466 C CA . ILE A 1 185 ? -0.822 -16.961 -9.920 1.00 98.38 185 ILE A CA 1
ATOM 1467 C C . ILE A 1 185 ? -0.693 -17.663 -11.285 1.00 98.38 185 ILE A C 1
ATOM 1469 O O . ILE A 1 185 ? -0.031 -17.153 -12.188 1.00 98.38 185 ILE A O 1
ATOM 1473 N N . ASP A 1 186 ? -1.343 -18.817 -11.458 1.00 98.12 186 ASP A N 1
ATOM 1474 C CA . ASP A 1 186 ? -1.352 -19.586 -12.705 1.00 98.12 186 ASP A CA 1
ATOM 1475 C C . ASP A 1 186 ? -2.444 -19.198 -13.708 1.00 98.12 186 ASP A C 1
ATOM 1477 O O . ASP A 1 186 ? -2.487 -19.743 -14.809 1.00 98.12 186 ASP A O 1
ATOM 1481 N N . SER A 1 187 ? -3.301 -18.248 -13.351 1.00 98.31 187 SER A N 1
ATOM 1482 C CA . SER A 1 187 ? -4.383 -17.745 -14.194 1.00 98.31 187 SER A CA 1
ATOM 1483 C C . SER A 1 187 ? -3.903 -16.702 -15.206 1.00 98.31 187 SER A C 1
ATOM 1485 O O . SER A 1 187 ? -2.933 -15.973 -14.975 1.00 98.31 187 SER A O 1
ATOM 1487 N N . VAL A 1 188 ? -4.635 -16.591 -16.316 1.00 98.06 188 VAL A N 1
ATOM 1488 C CA . VAL A 1 188 ? -4.406 -15.561 -17.343 1.00 98.06 188 VAL A CA 1
ATOM 1489 C C . VAL A 1 188 ? -4.673 -14.169 -16.768 1.00 98.06 188 VAL A C 1
ATOM 1491 O O . VAL A 1 188 ? -3.980 -13.210 -17.097 1.00 98.06 188 VAL A O 1
ATOM 1494 N N . GLU A 1 189 ? -5.637 -14.058 -15.857 1.00 98.12 189 GLU A N 1
ATOM 1495 C CA . GLU A 1 189 ? -5.972 -12.820 -15.160 1.00 98.12 189 GLU A CA 1
ATOM 1496 C C . GLU A 1 189 ? -4.809 -12.328 -14.292 1.00 98.12 189 GLU A C 1
ATOM 1498 O O . GLU A 1 189 ? -4.522 -11.133 -14.263 1.00 98.12 189 GLU A O 1
ATOM 1503 N N . SER A 1 190 ? -4.111 -13.241 -13.611 1.00 98.38 190 SER A N 1
ATOM 1504 C CA . SER A 1 190 ? -2.926 -12.895 -12.814 1.00 98.38 190 SER A CA 1
ATOM 1505 C C . SER A 1 190 ? -1.745 -12.505 -13.688 1.00 98.38 190 SER A C 1
ATOM 1507 O O . SER A 1 190 ? -1.033 -11.553 -13.373 1.00 98.38 190 SER A O 1
ATOM 1509 N N . GLU A 1 191 ? -1.559 -13.197 -14.812 1.00 98.25 191 GLU A N 1
ATOM 1510 C CA . GLU A 1 191 ? -0.562 -12.814 -15.807 1.00 98.25 191 GLU A CA 1
ATOM 1511 C C . GLU A 1 191 ? -0.808 -11.399 -16.350 1.00 98.25 191 GLU A C 1
ATOM 1513 O O . GLU A 1 191 ? 0.130 -10.599 -16.399 1.00 98.25 191 GLU A O 1
ATOM 1518 N N . ALA A 1 192 ? -2.056 -11.073 -16.702 1.00 98.38 192 ALA A N 1
ATOM 1519 C CA . ALA A 1 192 ? -2.441 -9.736 -17.144 1.00 98.38 192 ALA A CA 1
ATOM 1520 C C . ALA A 1 192 ? -2.204 -8.694 -16.041 1.00 98.38 192 ALA A C 1
ATOM 1522 O O . ALA A 1 192 ? -1.541 -7.690 -16.281 1.00 98.38 192 ALA A O 1
ATOM 1523 N N . TYR A 1 193 ? -2.645 -8.980 -14.812 1.00 98.62 193 TYR A N 1
ATOM 1524 C CA . TYR A 1 193 ? -2.476 -8.083 -13.669 1.00 98.62 193 TYR A CA 1
ATOM 1525 C C . TYR A 1 193 ? -1.008 -7.722 -13.408 1.00 98.62 193 TYR A C 1
ATOM 1527 O O . TYR A 1 193 ? -0.660 -6.546 -13.293 1.00 98.62 193 TYR A O 1
ATOM 1535 N N . PHE A 1 194 ? -0.121 -8.720 -13.323 1.00 98.69 194 PHE A N 1
ATOM 1536 C CA . PHE A 1 194 ? 1.302 -8.458 -13.098 1.00 98.69 194 PHE A CA 1
ATOM 1537 C C . PHE A 1 194 ? 1.990 -7.868 -14.331 1.00 98.69 194 PHE A C 1
ATOM 1539 O O . PHE A 1 194 ? 2.943 -7.106 -14.178 1.00 98.69 194 PHE A O 1
ATOM 1546 N N . GLY A 1 195 ? 1.506 -8.169 -15.539 1.00 98.56 195 GLY A N 1
ATOM 1547 C CA . GLY A 1 195 ? 1.919 -7.480 -16.760 1.00 98.56 195 GLY A CA 1
ATOM 1548 C C . GLY A 1 195 ? 1.654 -5.977 -16.684 1.00 98.56 195 GLY A C 1
ATOM 1549 O O . GLY A 1 195 ? 2.583 -5.189 -16.859 1.00 98.56 195 GLY A O 1
ATOM 1550 N N . ASP A 1 196 ? 0.427 -5.591 -16.338 1.00 98.56 196 ASP A N 1
ATOM 1551 C CA . ASP A 1 196 ? 0.016 -4.191 -16.202 1.00 98.56 196 ASP A CA 1
ATOM 1552 C C . ASP A 1 196 ? 0.764 -3.485 -15.063 1.00 98.56 196 ASP A C 1
ATOM 1554 O O . ASP A 1 196 ? 1.251 -2.365 -15.238 1.00 98.56 196 ASP A O 1
ATOM 1558 N N . LEU A 1 197 ? 0.932 -4.158 -13.917 1.00 98.75 197 LEU A N 1
ATOM 1559 C CA . LEU A 1 197 ? 1.676 -3.626 -12.774 1.00 98.75 197 LEU A CA 1
ATOM 1560 C C . LEU A 1 197 ? 3.140 -3.326 -13.129 1.00 98.75 197 LEU A C 1
ATOM 1562 O O . LEU A 1 197 ? 3.654 -2.254 -12.809 1.00 98.75 197 LEU A O 1
ATOM 1566 N N . LEU A 1 198 ? 3.826 -4.264 -13.790 1.00 98.69 198 LEU A N 1
ATOM 1567 C CA . LEU A 1 198 ? 5.223 -4.083 -14.192 1.00 98.69 198 LEU A CA 1
ATOM 1568 C C . LEU A 1 198 ? 5.354 -3.030 -15.297 1.00 98.69 198 LEU A C 1
ATOM 1570 O O . LEU A 1 198 ? 6.248 -2.184 -15.228 1.00 98.69 198 LEU A O 1
ATOM 1574 N N . ALA A 1 199 ? 4.422 -3.000 -16.252 1.00 98.56 199 ALA A N 1
ATOM 1575 C CA . ALA A 1 199 ? 4.378 -1.969 -17.283 1.00 98.56 199 ALA A CA 1
ATOM 1576 C C . ALA A 1 199 ? 4.182 -0.564 -16.686 1.00 98.56 199 ALA A C 1
ATOM 1578 O O . ALA A 1 199 ? 4.848 0.382 -17.116 1.00 98.56 199 ALA A O 1
ATOM 1579 N N . ALA A 1 200 ? 3.344 -0.418 -15.653 1.00 98.56 200 ALA A N 1
ATOM 1580 C CA . ALA A 1 200 ? 3.177 0.840 -14.922 1.00 98.56 200 ALA A CA 1
ATOM 1581 C C . ALA A 1 200 ? 4.479 1.300 -14.240 1.00 98.56 200 ALA A C 1
ATOM 1583 O O . ALA A 1 200 ? 4.764 2.499 -14.200 1.00 98.56 200 ALA A O 1
ATOM 1584 N N . CYS A 1 201 ? 5.306 0.357 -13.780 1.00 98.62 201 CYS A N 1
ATOM 1585 C CA . CYS A 1 201 ? 6.659 0.612 -13.276 1.00 98.62 201 CYS A CA 1
ATOM 1586 C C . CYS A 1 201 ? 7.702 0.850 -14.388 1.00 98.62 201 CYS A C 1
ATOM 1588 O O . CYS A 1 201 ? 8.841 1.195 -14.086 1.00 98.62 201 CYS A O 1
ATOM 1590 N N . GLY A 1 202 ? 7.358 0.667 -15.667 1.00 98.00 202 GLY A N 1
ATOM 1591 C CA . GLY A 1 202 ? 8.318 0.715 -16.775 1.00 98.00 202 GLY A CA 1
ATOM 1592 C C . GLY A 1 202 ? 9.294 -0.468 -16.792 1.00 98.00 202 GLY A C 1
ATOM 1593 O O . GLY A 1 202 ? 10.432 -0.311 -17.236 1.00 98.00 202 GLY A O 1
ATOM 1594 N N . ILE A 1 203 ? 8.863 -1.621 -16.278 1.00 98.25 203 ILE A N 1
ATOM 1595 C CA . ILE A 1 203 ? 9.642 -2.855 -16.169 1.00 98.25 203 ILE A CA 1
ATOM 1596 C C . ILE A 1 203 ? 9.103 -3.876 -17.174 1.00 98.25 203 ILE A C 1
ATOM 1598 O O . ILE A 1 203 ? 7.912 -4.187 -17.181 1.00 98.25 203 ILE A O 1
ATOM 1602 N N . ASP A 1 204 ? 9.993 -4.442 -17.988 1.00 95.75 204 ASP A N 1
ATOM 1603 C CA . ASP A 1 204 ? 9.653 -5.549 -18.879 1.00 95.75 204 ASP A CA 1
ATOM 1604 C C . ASP A 1 204 ? 9.450 -6.836 -18.063 1.00 95.75 204 ASP A C 1
ATOM 1606 O O . ASP A 1 204 ? 10.276 -7.195 -17.220 1.00 95.75 204 ASP A O 1
ATOM 1610 N N . ARG A 1 205 ? 8.349 -7.556 -18.306 1.00 96.06 205 ARG A N 1
ATOM 1611 C CA . ARG A 1 205 ? 8.031 -8.787 -17.569 1.00 96.06 205 ARG A CA 1
ATOM 1612 C C . ARG A 1 205 ? 8.916 -9.953 -18.043 1.00 96.06 205 ARG A C 1
ATOM 1614 O O . ARG A 1 205 ? 8.775 -10.378 -19.191 1.00 96.06 205 ARG A O 1
ATOM 1621 N N . PRO A 1 206 ? 9.774 -10.533 -17.182 1.00 96.56 206 PRO A N 1
ATOM 1622 C CA . PRO A 1 206 ? 10.568 -11.704 -17.542 1.00 96.56 206 PRO A CA 1
ATOM 1623 C C . PRO A 1 206 ? 9.710 -12.978 -17.555 1.00 96.56 206 PRO A C 1
ATOM 1625 O O . PRO A 1 206 ? 8.651 -13.037 -16.933 1.00 96.56 206 PRO A O 1
ATOM 1628 N N . SER A 1 207 ? 10.185 -14.044 -18.202 1.00 96.44 207 SER A N 1
ATOM 1629 C CA . SER A 1 207 ? 9.474 -15.335 -18.242 1.00 96.44 207 SER A CA 1
ATOM 1630 C C . SER A 1 207 ? 9.288 -15.969 -16.856 1.00 96.44 207 SER A C 1
ATOM 1632 O O . SER A 1 207 ? 8.265 -16.598 -16.604 1.00 96.44 207 SER A O 1
ATOM 1634 N N . ASN A 1 208 ? 10.229 -15.746 -15.932 1.00 96.88 208 ASN A N 1
ATOM 1635 C CA . ASN A 1 208 ? 10.193 -16.235 -14.548 1.00 96.88 208 ASN A CA 1
ATOM 1636 C C . ASN A 1 208 ? 9.501 -15.272 -13.561 1.00 96.88 208 ASN A C 1
ATOM 1638 O O . ASN A 1 208 ? 9.807 -15.260 -12.369 1.00 96.88 208 ASN A O 1
ATOM 1642 N N . TRP A 1 209 ? 8.584 -14.425 -14.040 1.00 97.94 209 TRP A N 1
ATOM 1643 C CA . TRP A 1 209 ? 7.891 -13.437 -13.207 1.00 97.94 209 TRP A CA 1
ATOM 1644 C C . TRP A 1 209 ? 7.113 -14.060 -12.038 1.00 97.94 209 TRP A C 1
ATOM 1646 O O . TRP A 1 209 ? 7.068 -13.458 -10.968 1.00 97.94 209 TRP A O 1
ATOM 1656 N N . LYS A 1 210 ? 6.534 -15.257 -12.212 1.00 98.38 210 LYS A N 1
ATOM 1657 C CA . LYS A 1 210 ? 5.761 -15.944 -11.163 1.00 98.38 210 LYS A CA 1
ATOM 1658 C C . LYS A 1 210 ? 6.619 -16.237 -9.939 1.00 98.38 210 LYS A C 1
ATOM 1660 O O . LYS A 1 210 ? 6.243 -15.871 -8.830 1.00 98.38 210 LYS A O 1
ATOM 1665 N N . ASP A 1 211 ? 7.796 -16.822 -10.152 1.00 98.12 211 ASP A N 1
ATOM 1666 C CA . ASP A 1 211 ? 8.729 -17.175 -9.079 1.00 98.12 211 ASP A CA 1
ATOM 1667 C C . ASP A 1 211 ? 9.140 -15.931 -8.286 1.00 98.12 211 ASP A C 1
ATOM 1669 O O . ASP A 1 211 ? 9.127 -15.930 -7.056 1.00 98.12 211 ASP A O 1
ATOM 1673 N N . ARG A 1 212 ? 9.418 -14.831 -8.994 1.00 98.12 212 ARG A N 1
ATOM 1674 C CA . ARG A 1 212 ? 9.734 -13.531 -8.390 1.00 98.12 212 ARG A CA 1
ATOM 1675 C C . ARG A 1 212 ? 8.580 -12.998 -7.550 1.00 98.12 212 ARG A C 1
ATOM 1677 O O . ARG A 1 212 ? 8.800 -12.600 -6.411 1.00 98.12 212 ARG A O 1
ATOM 1684 N N . VAL A 1 213 ? 7.353 -13.011 -8.075 1.00 98.31 213 VAL A N 1
ATOM 1685 C CA . VAL A 1 213 ? 6.163 -12.583 -7.322 1.00 98.31 213 VAL A CA 1
ATOM 1686 C C . VAL A 1 213 ? 5.995 -13.423 -6.05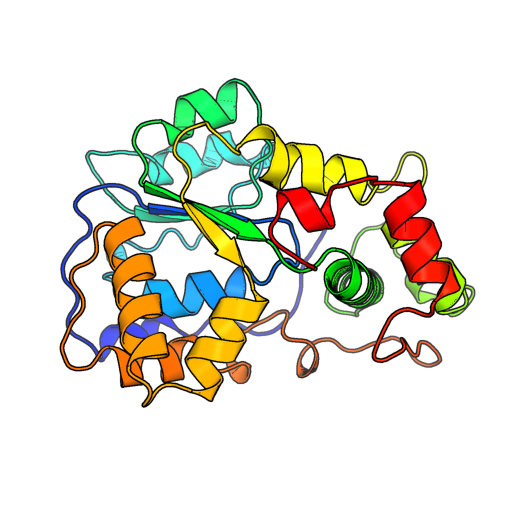9 1.00 98.31 213 VAL A C 1
ATOM 1688 O O . VAL A 1 213 ? 5.795 -12.862 -4.985 1.00 98.31 213 VAL A O 1
ATOM 1691 N N . LEU A 1 214 ? 6.109 -14.748 -6.162 1.00 97.81 214 LEU A N 1
ATOM 1692 C CA . LEU A 1 214 ? 5.935 -15.652 -5.027 1.00 97.81 214 LEU A CA 1
ATOM 1693 C C . LEU A 1 214 ? 6.975 -15.387 -3.933 1.00 97.81 214 LEU A C 1
ATOM 1695 O O . LEU A 1 214 ? 6.590 -15.213 -2.778 1.00 97.81 214 LEU A O 1
ATOM 1699 N N . VAL A 1 215 ? 8.253 -15.244 -4.297 1.00 96.75 215 VAL A N 1
ATOM 1700 C CA . VAL A 1 215 ? 9.326 -14.889 -3.351 1.00 96.75 215 VAL A CA 1
ATOM 1701 C C . VAL A 1 215 ? 9.088 -13.511 -2.727 1.00 96.75 215 VAL A C 1
ATOM 1703 O O . VAL A 1 215 ? 9.099 -13.375 -1.504 1.00 96.75 215 VAL A O 1
ATOM 1706 N N . GLY A 1 216 ? 8.809 -12.489 -3.540 1.00 96.56 216 GLY A N 1
ATOM 1707 C CA . GLY A 1 216 ? 8.565 -11.126 -3.057 1.00 96.56 216 GLY A CA 1
ATOM 1708 C C . GLY A 1 216 ? 7.294 -10.989 -2.210 1.00 96.56 216 GLY A C 1
ATOM 1709 O O . GLY A 1 216 ? 7.186 -10.074 -1.395 1.00 96.56 216 GLY A O 1
ATOM 1710 N N . SER A 1 217 ? 6.335 -11.903 -2.371 1.00 96.44 217 SER A N 1
ATOM 1711 C CA . SER A 1 217 ? 5.085 -11.928 -1.608 1.00 96.44 217 SER A CA 1
ATOM 1712 C C . SER A 1 217 ? 5.135 -12.761 -0.324 1.00 96.44 217 SER A C 1
ATOM 1714 O O . SER A 1 217 ? 4.149 -12.766 0.423 1.00 96.44 217 SER A O 1
ATOM 1716 N N . ASP A 1 218 ? 6.257 -13.434 -0.029 1.00 93.94 218 ASP A N 1
ATOM 1717 C CA . ASP A 1 218 ? 6.384 -14.229 1.193 1.00 93.94 218 ASP A CA 1
ATOM 1718 C C . ASP A 1 218 ? 6.248 -13.329 2.431 1.00 93.94 218 ASP A C 1
ATOM 1720 O O . ASP A 1 218 ? 7.050 -12.433 2.712 1.00 93.94 218 ASP A O 1
ATOM 1724 N N . ARG A 1 219 ? 5.206 -13.597 3.218 1.00 89.12 219 ARG A N 1
ATOM 1725 C CA . ARG A 1 219 ? 4.869 -12.829 4.417 1.00 89.12 219 ARG A CA 1
ATOM 1726 C C . ARG A 1 219 ? 5.936 -12.926 5.503 1.00 89.12 219 ARG A C 1
ATOM 1728 O O . ARG A 1 219 ? 6.040 -12.006 6.318 1.00 89.12 219 ARG A O 1
ATOM 1735 N N . LYS A 1 220 ? 6.772 -13.970 5.485 1.00 87.38 220 LYS A N 1
ATOM 1736 C CA . LYS A 1 220 ? 7.936 -14.102 6.379 1.00 87.38 220 LYS A CA 1
ATOM 1737 C C . LYS A 1 220 ? 8.957 -12.982 6.179 1.00 87.38 220 LYS A C 1
ATOM 1739 O O . LYS A 1 220 ? 9.712 -12.692 7.100 1.00 87.38 220 LYS A O 1
ATOM 1744 N N . LEU A 1 221 ? 8.950 -12.332 5.015 1.00 83.25 221 LEU A N 1
ATOM 1745 C CA . LEU A 1 221 ? 9.846 -11.229 4.657 1.00 83.25 221 LEU A CA 1
ATOM 1746 C C . LEU A 1 221 ? 9.209 -9.846 4.892 1.00 83.25 221 LEU A C 1
ATOM 1748 O O . LEU A 1 221 ? 9.801 -8.819 4.562 1.00 83.25 221 LEU A O 1
ATOM 1752 N N . SER A 1 222 ? 7.999 -9.786 5.463 1.00 83.19 222 SER A N 1
ATOM 1753 C CA . SER A 1 222 ? 7.279 -8.535 5.721 1.00 83.19 222 SER A CA 1
ATOM 1754 C C . SER A 1 222 ? 7.222 -8.206 7.211 1.00 83.19 222 SER A C 1
ATOM 1756 O O . SER A 1 222 ? 6.480 -8.821 7.977 1.00 83.19 222 SER A O 1
ATOM 1758 N N . ARG A 1 223 ? 7.908 -7.131 7.612 1.00 78.31 223 ARG A N 1
ATOM 1759 C CA . ARG A 1 223 ? 7.952 -6.645 9.003 1.00 78.31 223 ARG A CA 1
ATOM 1760 C C . ARG A 1 223 ? 6.585 -6.374 9.622 1.00 78.31 223 ARG A C 1
ATOM 1762 O O . ARG A 1 223 ? 6.406 -6.536 10.819 1.00 78.31 223 ARG A O 1
ATOM 1769 N N . THR A 1 224 ? 5.623 -5.955 8.809 1.00 76.25 224 THR A N 1
ATOM 1770 C CA . THR A 1 224 ? 4.288 -5.557 9.274 1.00 76.25 224 THR A CA 1
ATOM 1771 C C . THR A 1 224 ? 3.199 -6.527 8.829 1.00 76.25 224 THR A C 1
ATOM 1773 O O . THR A 1 224 ? 2.033 -6.135 8.757 1.00 76.25 224 THR A O 1
ATOM 1776 N N . ALA A 1 225 ? 3.559 -7.762 8.460 1.00 83.00 225 ALA A N 1
ATOM 1777 C CA . ALA A 1 225 ? 2.561 -8.809 8.256 1.00 83.00 225 ALA A CA 1
ATOM 1778 C C . ALA A 1 225 ? 1.826 -9.070 9.580 1.00 83.00 225 ALA A C 1
ATOM 1780 O O . ALA A 1 225 ? 2.415 -8.936 10.650 1.00 83.00 225 ALA A O 1
ATOM 1781 N N . ARG A 1 226 ? 0.536 -9.415 9.520 1.00 84.25 226 ARG A N 1
ATOM 1782 C CA . ARG A 1 226 ? -0.316 -9.557 10.714 1.00 84.25 226 ARG A CA 1
ATOM 1783 C C . ARG A 1 226 ? 0.269 -10.559 11.711 1.00 84.25 226 ARG A C 1
ATOM 1785 O O . ARG A 1 226 ? 0.210 -10.316 12.907 1.00 84.25 226 ARG A O 1
ATOM 1792 N N . GLU A 1 227 ? 0.796 -11.662 11.201 1.00 83.44 227 GLU A N 1
ATOM 1793 C CA . GLU A 1 227 ? 1.453 -12.744 11.935 1.00 83.44 227 GLU A CA 1
ATOM 1794 C C . GLU A 1 227 ? 2.759 -12.324 12.627 1.00 83.44 227 GLU A C 1
ATOM 1796 O O . GLU A 1 227 ? 3.178 -12.984 13.570 1.00 83.44 227 GLU A O 1
ATOM 1801 N N . ASN A 1 228 ? 3.365 -11.215 12.198 1.00 83.56 228 ASN A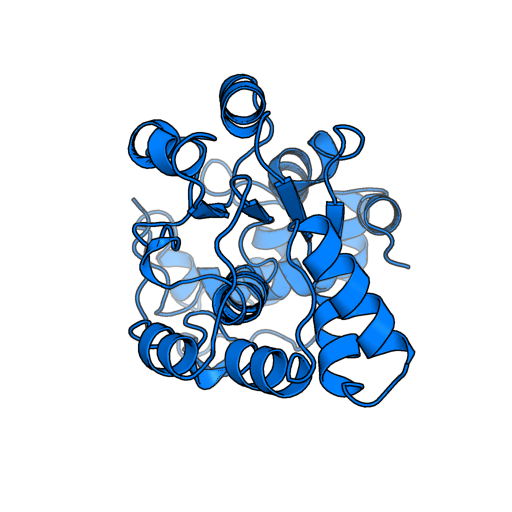 N 1
ATOM 1802 C CA . ASN A 1 228 ? 4.618 -10.693 12.743 1.00 83.56 228 ASN A CA 1
ATOM 1803 C C . ASN A 1 228 ? 4.396 -9.560 13.762 1.00 83.56 228 ASN A C 1
ATOM 1805 O O . ASN A 1 228 ? 5.368 -8.997 14.255 1.00 83.56 228 ASN A O 1
ATOM 1809 N N . LEU A 1 229 ? 3.140 -9.205 14.064 1.00 87.00 229 LEU A N 1
ATOM 1810 C CA . LEU A 1 229 ? 2.783 -8.176 15.043 1.00 87.00 229 LEU A CA 1
ATOM 1811 C C . LEU A 1 229 ? 2.260 -8.835 16.319 1.00 87.00 229 LEU A C 1
ATOM 1813 O O . LEU A 1 229 ? 1.220 -9.500 16.276 1.00 87.00 229 LEU A O 1
ATOM 1817 N N . GLN A 1 230 ? 2.930 -8.617 17.453 1.00 88.88 230 GLN A N 1
ATOM 1818 C CA . GLN A 1 230 ? 2.428 -9.100 18.736 1.00 88.88 230 GLN A CA 1
ATOM 1819 C C . GLN A 1 230 ? 1.516 -8.045 19.354 1.00 88.88 230 GLN A C 1
ATOM 1821 O O . GLN A 1 230 ? 1.815 -6.848 19.353 1.00 88.88 230 GLN A O 1
ATOM 1826 N N . LEU A 1 231 ? 0.365 -8.493 19.851 1.00 90.44 231 LEU A N 1
ATOM 1827 C CA . LEU A 1 231 ? -0.572 -7.635 20.561 1.00 90.44 231 LEU A CA 1
ATOM 1828 C C . LEU A 1 231 ? -0.374 -7.785 22.074 1.00 90.44 231 LEU A C 1
ATOM 1830 O O . LEU A 1 231 ? -0.106 -8.899 22.528 1.00 90.44 231 LEU A O 1
ATOM 1834 N N . PRO A 1 232 ? -0.534 -6.698 22.849 1.00 88.19 232 PRO A N 1
ATOM 1835 C CA . PRO A 1 232 ? -0.574 -6.762 24.301 1.00 88.19 232 PRO A CA 1
ATOM 1836 C C . PRO A 1 232 ? -1.626 -7.756 24.790 1.00 88.19 232 PRO A C 1
ATOM 1838 O O . PRO A 1 232 ? -2.685 -7.921 24.174 1.00 88.19 232 PRO A O 1
ATOM 1841 N N . GLU A 1 233 ? -1.343 -8.390 25.926 1.00 84.69 233 GLU A N 1
ATOM 1842 C CA . GLU A 1 233 ? -2.282 -9.301 26.571 1.00 84.69 233 GLU A CA 1
ATOM 1843 C C . GLU A 1 233 ? -3.630 -8.603 26.825 1.00 84.69 233 GLU A C 1
ATOM 1845 O O . GLU A 1 233 ? -3.691 -7.432 27.201 1.00 84.69 233 GLU A O 1
ATOM 1850 N N . GLY A 1 234 ? -4.729 -9.312 26.560 1.00 82.81 234 GLY A N 1
ATOM 1851 C CA . GLY A 1 234 ? -6.087 -8.780 26.704 1.00 82.81 234 GLY A CA 1
ATOM 1852 C C . GLY A 1 234 ? -6.611 -7.975 25.508 1.00 82.81 234 GLY A C 1
ATOM 1853 O O . GLY A 1 234 ? -7.818 -7.746 25.432 1.00 82.81 234 GLY A O 1
ATOM 1854 N N . ILE A 1 235 ? -5.775 -7.605 24.527 1.00 88.75 235 ILE A N 1
ATOM 1855 C CA . ILE A 1 235 ? -6.241 -6.930 23.305 1.00 88.75 235 ILE A CA 1
ATOM 1856 C C . ILE A 1 235 ? -6.496 -7.951 22.194 1.00 88.75 235 ILE A C 1
ATOM 1858 O O . ILE A 1 235 ? -5.575 -8.538 21.630 1.00 88.75 235 ILE A O 1
ATOM 1862 N N . THR A 1 236 ? -7.765 -8.112 21.813 1.00 90.94 236 THR A N 1
ATOM 1863 C CA . THR A 1 236 ? -8.173 -8.930 20.661 1.00 90.94 236 THR A CA 1
ATOM 1864 C C . THR A 1 236 ? -8.960 -8.084 19.671 1.00 90.94 236 THR A C 1
ATOM 1866 O O . THR A 1 236 ? -9.976 -7.497 20.025 1.00 90.94 236 THR A O 1
ATOM 1869 N N . LEU A 1 237 ? -8.507 -8.034 18.416 1.00 94.25 237 LEU A N 1
ATOM 1870 C CA . LEU A 1 237 ? -9.219 -7.353 17.331 1.00 94.25 237 LEU A CA 1
ATOM 1871 C C . LEU A 1 237 ? -10.008 -8.362 16.484 1.00 94.25 237 LEU A C 1
ATOM 1873 O O . LEU A 1 237 ? -9.473 -9.438 16.188 1.00 94.25 237 LEU A O 1
ATOM 1877 N N . PRO A 1 238 ? -11.227 -8.014 16.032 1.00 96.06 238 PRO A N 1
ATOM 1878 C CA . PRO A 1 238 ? -12.033 -8.885 15.191 1.00 96.06 238 PRO A CA 1
ATOM 1879 C C . PRO A 1 238 ? -11.386 -9.107 13.815 1.00 96.06 238 PRO A C 1
ATOM 1881 O O . PRO A 1 238 ? -10.470 -8.394 13.388 1.00 96.06 238 PRO A O 1
ATOM 1884 N N . ALA A 1 239 ? -11.867 -10.132 13.108 1.00 95.12 239 ALA A N 1
ATOM 1885 C CA . ALA A 1 239 ? -11.419 -10.441 11.751 1.00 95.12 239 ALA A CA 1
ATOM 1886 C C . ALA A 1 239 ? -11.989 -9.476 10.697 1.00 95.12 239 ALA A C 1
ATOM 1888 O O . ALA A 1 239 ? -11.353 -9.280 9.668 1.00 95.12 239 ALA A O 1
ATOM 1889 N N . ALA A 1 240 ? -13.152 -8.880 10.969 1.00 97.56 240 ALA A N 1
ATOM 1890 C CA . ALA A 1 240 ? -13.846 -7.925 10.115 1.00 97.56 240 ALA A CA 1
ATOM 1891 C C . ALA A 1 240 ? -14.555 -6.869 10.978 1.00 97.56 240 ALA A C 1
ATOM 1893 O O . ALA A 1 240 ? -14.869 -7.128 12.140 1.00 97.56 240 ALA A O 1
ATOM 1894 N N . LEU A 1 241 ? -14.803 -5.690 10.404 1.00 98.31 241 LEU A N 1
ATOM 1895 C CA . LEU A 1 241 ? -15.610 -4.650 11.043 1.00 98.31 241 LEU A CA 1
ATOM 1896 C C . LEU A 1 241 ? -17.062 -5.105 11.213 1.00 98.31 241 LEU A C 1
ATOM 1898 O O . LEU A 1 241 ? -17.614 -5.761 10.319 1.00 98.31 241 LEU A O 1
ATOM 1902 N N . SER A 1 242 ? -17.682 -4.692 12.321 1.00 98.38 242 SER A N 1
ATOM 1903 C CA . SER A 1 242 ? -19.128 -4.823 12.519 1.00 98.38 242 SER A CA 1
ATOM 1904 C C . SER A 1 242 ? -19.906 -3.959 11.521 1.00 98.38 242 SER A C 1
ATOM 1906 O O . SER A 1 242 ? -19.366 -3.014 10.942 1.00 98.38 242 SER A O 1
ATOM 1908 N N . GLU A 1 243 ? -21.192 -4.254 11.331 1.00 98.31 243 GLU A N 1
ATOM 1909 C CA . GLU A 1 243 ? -22.076 -3.445 10.479 1.00 98.31 243 GLU A CA 1
ATOM 1910 C C . GLU A 1 243 ? -22.101 -1.977 10.931 1.00 98.31 243 GLU A C 1
ATOM 1912 O O . GLU A 1 243 ? -21.930 -1.071 10.119 1.00 98.31 243 GLU A O 1
ATOM 1917 N N . GLN A 1 244 ? -22.182 -1.745 12.245 1.00 98.56 244 GLN A N 1
ATOM 1918 C CA . GLN A 1 244 ? -22.132 -0.402 12.815 1.00 98.56 244 GLN A CA 1
ATOM 1919 C C . GLN A 1 244 ? -20.814 0.313 12.487 1.00 98.56 244 GLN A C 1
ATOM 1921 O O . GLN A 1 244 ? -20.825 1.492 12.152 1.00 98.56 244 GLN A O 1
ATOM 1926 N N . GLN A 1 245 ? -19.672 -0.376 12.563 1.00 98.69 245 GLN A N 1
ATOM 1927 C CA . GLN A 1 245 ? -18.369 0.215 12.231 1.00 98.69 245 GLN A CA 1
ATOM 1928 C C . GLN A 1 245 ? -18.236 0.524 10.737 1.00 98.69 245 GLN A C 1
ATOM 1930 O O . GLN A 1 245 ? -17.667 1.556 10.390 1.00 98.69 245 GLN A O 1
ATOM 1935 N N . ARG A 1 246 ? -18.791 -0.318 9.855 1.00 98.62 246 ARG A N 1
ATOM 1936 C CA . ARG A 1 246 ? -18.860 -0.031 8.412 1.00 98.62 246 ARG A CA 1
ATOM 1937 C C . ARG A 1 246 ? -19.699 1.217 8.145 1.00 98.62 246 ARG A C 1
ATOM 1939 O O . ARG A 1 246 ? -19.216 2.128 7.482 1.00 98.62 246 ARG A O 1
ATOM 1946 N N . ALA A 1 247 ? -20.868 1.323 8.778 1.00 98.62 247 ALA A N 1
ATOM 1947 C CA . ALA A 1 247 ? -21.703 2.519 8.695 1.00 98.62 247 ALA A CA 1
ATOM 1948 C C . ALA A 1 247 ? -20.985 3.780 9.216 1.00 98.62 247 ALA A C 1
ATOM 1950 O O . ALA A 1 247 ? -21.134 4.852 8.638 1.00 98.62 247 ALA A O 1
ATOM 1951 N N . LEU A 1 248 ? -20.169 3.669 10.274 1.00 98.75 248 LEU A N 1
ATOM 1952 C CA . LEU A 1 248 ? -19.346 4.783 10.766 1.00 98.75 248 LEU A CA 1
ATOM 1953 C C . LEU A 1 248 ? -18.246 5.187 9.773 1.00 98.75 248 LEU A C 1
ATOM 1955 O O . LEU A 1 248 ? -17.981 6.379 9.627 1.00 98.75 248 LEU A O 1
ATOM 1959 N N . VAL A 1 249 ? -17.624 4.226 9.081 1.00 98.69 249 VAL A N 1
ATOM 1960 C CA . VAL A 1 249 ? -16.677 4.519 7.991 1.00 98.69 249 VAL A CA 1
ATOM 1961 C C . VAL A 1 249 ? -17.381 5.268 6.863 1.00 98.69 249 VAL A C 1
ATOM 1963 O O . VAL A 1 249 ? -16.874 6.299 6.429 1.00 98.69 249 VAL A O 1
ATOM 1966 N N . ASP A 1 250 ? -18.552 4.803 6.429 1.00 98.44 250 ASP A N 1
ATOM 1967 C CA . ASP A 1 250 ? -19.286 5.417 5.315 1.00 98.44 250 ASP A CA 1
ATOM 1968 C C . ASP A 1 250 ? -19.853 6.796 5.676 1.00 98.44 250 ASP A C 1
ATOM 1970 O O . ASP A 1 250 ? -19.911 7.686 4.829 1.00 98.44 250 ASP A O 1
ATOM 1974 N N . PHE A 1 251 ? -20.221 6.999 6.943 1.00 98.50 251 PHE A N 1
ATOM 1975 C CA . PHE A 1 251 ? -20.590 8.308 7.474 1.00 98.50 251 PHE A CA 1
ATOM 1976 C C . PHE A 1 251 ? -19.403 9.281 7.474 1.00 98.50 251 PHE A C 1
ATOM 1978 O O . PHE A 1 251 ? -19.555 10.436 7.081 1.00 98.50 251 PHE A O 1
ATOM 1985 N N . HIS A 1 252 ? -18.226 8.829 7.920 1.00 98.44 252 HIS A N 1
ATOM 1986 C CA . HIS A 1 252 ? -17.043 9.686 8.055 1.00 98.44 252 HIS A CA 1
ATOM 1987 C C . HIS A 1 252 ? -16.356 9.977 6.717 1.00 98.44 252 HIS A C 1
ATOM 1989 O O . HIS A 1 252 ? -15.813 11.060 6.524 1.00 98.44 252 HIS A O 1
ATOM 1995 N N . ALA A 1 253 ? -16.365 9.018 5.790 1.00 98.19 253 ALA A N 1
ATOM 1996 C CA . ALA A 1 253 ? -15.709 9.109 4.488 1.00 98.19 253 ALA A CA 1
ATOM 1997 C C . ALA A 1 253 ? -16.661 8.699 3.345 1.00 98.19 253 ALA A C 1
ATOM 1999 O O . ALA A 1 253 ? -16.433 7.687 2.669 1.00 98.19 253 ALA A O 1
ATOM 2000 N N . PRO A 1 254 ? -17.734 9.474 3.107 1.00 98.06 254 PRO A N 1
ATOM 2001 C CA . PRO A 1 254 ? -18.769 9.116 2.145 1.00 98.06 254 PRO A CA 1
ATOM 2002 C C . PRO A 1 254 ? -18.201 9.002 0.727 1.00 98.06 254 PRO A C 1
ATOM 2004 O O . PRO A 1 254 ? -17.488 9.879 0.245 1.00 98.06 254 PRO A O 1
ATOM 2007 N N . GLY A 1 255 ? -18.522 7.898 0.047 1.00 97.56 255 GLY A N 1
ATOM 2008 C CA . GLY A 1 255 ? -18.101 7.641 -1.334 1.00 97.56 255 GLY A CA 1
ATOM 2009 C C . GLY A 1 255 ? -16.634 7.230 -1.509 1.00 97.56 255 GLY A C 1
ATOM 2010 O O . GLY A 1 255 ? -16.248 6.882 -2.624 1.00 97.56 255 GLY A O 1
ATOM 2011 N N . LEU A 1 256 ? -15.823 7.196 -0.444 1.00 98.38 256 LEU A N 1
ATOM 2012 C CA . LEU A 1 256 ? -14.399 6.856 -0.543 1.00 98.38 256 LEU A CA 1
ATOM 2013 C C . LEU A 1 256 ? -14.171 5.452 -1.118 1.00 98.38 256 LEU A C 1
ATOM 2015 O O . LEU A 1 256 ? -13.328 5.276 -1.994 1.00 98.38 256 LEU A O 1
ATOM 2019 N N . ARG A 1 257 ? -14.925 4.447 -0.653 1.00 98.00 257 ARG A N 1
ATOM 2020 C CA . ARG A 1 257 ? -14.804 3.065 -1.154 1.00 98.00 257 ARG A CA 1
ATOM 2021 C C . ARG A 1 257 ? -15.066 2.998 -2.660 1.00 98.00 257 ARG A C 1
ATOM 2023 O O . ARG A 1 257 ? -14.233 2.469 -3.390 1.00 98.00 257 ARG A O 1
ATOM 2030 N N . ALA A 1 258 ? -16.149 3.626 -3.116 1.00 98.06 258 ALA A N 1
ATOM 2031 C CA . ALA A 1 258 ? -16.509 3.692 -4.530 1.00 98.06 258 ALA A CA 1
ATOM 2032 C C . ALA A 1 258 ? -15.458 4.441 -5.368 1.00 98.06 258 ALA A C 1
ATOM 2034 O O . ALA A 1 258 ? -15.089 3.967 -6.440 1.00 98.06 258 ALA A O 1
ATOM 2035 N N . LEU A 1 259 ? -14.922 5.562 -4.864 1.00 98.25 259 LEU A N 1
ATOM 2036 C CA . LEU A 1 259 ? -13.843 6.314 -5.521 1.00 98.25 259 LEU A CA 1
ATOM 2037 C C . LEU A 1 259 ? -12.600 5.446 -5.768 1.00 98.25 259 LEU A C 1
ATOM 2039 O O . LEU A 1 259 ? -11.942 5.579 -6.796 1.00 98.25 259 LEU A O 1
ATOM 2043 N N . LEU A 1 260 ? -12.291 4.547 -4.834 1.00 97.81 260 LEU A N 1
ATOM 2044 C CA . LEU A 1 260 ? -11.164 3.616 -4.923 1.00 97.81 260 LEU A CA 1
ATOM 2045 C C . LEU A 1 260 ? -11.506 2.313 -5.669 1.00 97.81 260 LEU A C 1
ATOM 2047 O O . LEU A 1 260 ? -10.664 1.422 -5.750 1.00 97.81 260 LEU A O 1
ATOM 2051 N N . GLY A 1 261 ? -12.724 2.185 -6.202 1.00 96.75 261 GLY A N 1
ATOM 2052 C CA . GLY A 1 261 ? -13.180 1.023 -6.964 1.00 96.75 261 GLY A CA 1
ATOM 2053 C C . GLY A 1 261 ? -13.664 -0.162 -6.122 1.00 96.75 261 GLY A C 1
ATOM 2054 O O . GLY A 1 261 ? -13.784 -1.262 -6.658 1.00 96.75 261 GLY A O 1
ATOM 2055 N N . TYR A 1 262 ? -13.921 0.011 -4.825 1.00 96.38 262 TYR A N 1
ATOM 2056 C CA . TYR A 1 262 ? -14.535 -1.023 -3.981 1.00 96.38 262 TYR A CA 1
ATOM 2057 C C . TYR A 1 262 ? -16.068 -0.961 -4.051 1.00 96.38 262 TYR A C 1
ATOM 2059 O O . TYR A 1 262 ? -16.641 0.122 -4.189 1.00 96.38 262 TYR A O 1
ATOM 2067 N N . ALA A 1 263 ? -16.708 -2.132 -3.940 1.00 84.69 263 ALA A N 1
ATOM 2068 C CA . ALA A 1 263 ? -18.163 -2.301 -3.875 1.00 84.69 263 ALA A CA 1
ATOM 2069 C C . ALA A 1 263 ? -18.675 -2.292 -2.429 1.00 84.69 263 ALA A C 1
ATOM 2071 O O . ALA A 1 263 ? -17.994 -2.863 -1.542 1.00 84.69 263 ALA A O 1
#

Secondary structure (DSSP, 8-state):
--EE--PPP-THHHHTTS--PPPSS-EEEEE-TTSSHHHHHHHHHTTS-GGGEEEEEEE-TTTGGG-GGGG-TTS--EEEE---S-HHHHHHHTTSEEEEEE--HHHHHHHHHHHHHSTTEE-TTTGGGGSS-S-HHHHHHHHHH-BTTTB--HHHHHHHHTGGGTTTT-EEEEHHHHHHHHHTTTSHHHHHHHHHHHHHTT-PPPTTHHHHHHHHT-GGG-TT-GGG-PPPTT----SS--HHHHHHHHHHSTTHHHHTT--

Foldseek 3Di:
DKAFDFDDFPLLVVLVVDDEDAAQFAAEAFEQVLLCQLLLLLLVSSRHHPQQEPDPDAQEPVCVVVPLVSHDSVRHHYHYHHYFDDPVVCVSNVGHLAAYRGEQLFVSLLLVLLRLQFPRMDDPVRPVSQVLPDALVRSSLCAQCPDPPPGHHSQVSCVTRPLVCPPVNYHYDYPVLLVVLLVPVVDPSVVVVVCVVCVSNVTDQDPCSNVSSNSSNPCVSPGSRSVRTDGRPNHDHDPGDDPVSVVSNCVSHPCSCVSSPHD

Nearest PDB structures (foldseek):
  5xtb-assembly1_J  TM=2.928E-01  e=3.858E+00  Homo sapiens